Protein AF-A0A5R9QL05-F1 (afdb_monomer_lite)

InterPro domains:
  IPR040531 Domain of unknown function DUF5623 [PF18536] (175-285)

pLDDT: mean 86.59, std 12.21, range [44.59, 98.06]

Structure (mmCIF, N/CA/C/O backbone):
data_AF-A0A5R9QL05-F1
#
_entry.id   AF-A0A5R9QL05-F1
#
loop_
_atom_site.group_PDB
_atom_site.id
_atom_site.type_symbol
_atom_site.label_atom_id
_atom_site.label_alt_id
_atom_site.label_comp_id
_atom_site.label_asym_id
_atom_site.label_entity_id
_atom_site.label_seq_id
_atom_site.pdbx_PDB_ins_code
_atom_site.Cartn_x
_atom_site.Cartn_y
_atom_site.Cartn_z
_atom_site.occupancy
_atom_site.B_iso_or_equiv
_atom_site.auth_seq_id
_atom_site.auth_comp_id
_atom_site.auth_asym_id
_atom_site.auth_atom_id
_atom_site.pdbx_PDB_model_num
ATOM 1 N N . MET A 1 1 ? 7.299 -10.120 -14.234 1.00 61.94 1 MET A N 1
ATOM 2 C CA . MET A 1 1 ? 7.823 -8.937 -13.520 1.00 61.94 1 MET A CA 1
ATOM 3 C C . MET A 1 1 ? 9.023 -9.251 -12.617 1.00 61.94 1 MET A C 1
ATOM 5 O O . MET A 1 1 ? 10.109 -8.857 -12.990 1.00 61.94 1 MET A O 1
ATOM 9 N N . ALA A 1 2 ? 8.913 -10.000 -11.505 1.00 78.62 2 ALA A N 1
ATOM 10 C CA . ALA A 1 2 ? 10.014 -10.109 -10.519 1.00 78.62 2 ALA A CA 1
ATOM 11 C C . ALA A 1 2 ? 11.397 -10.530 -11.075 1.00 78.62 2 ALA A C 1
ATOM 13 O O . ALA A 1 2 ? 12.399 -9.932 -10.702 1.00 78.62 2 ALA A O 1
ATOM 14 N N . ALA A 1 3 ? 11.465 -11.519 -11.976 1.00 82.44 3 ALA A N 1
ATOM 15 C CA . ALA A 1 3 ? 12.734 -11.936 -12.587 1.00 82.44 3 ALA A CA 1
ATOM 16 C C . ALA A 1 3 ? 13.356 -10.841 -13.479 1.00 82.44 3 ALA A C 1
ATOM 18 O O . ALA A 1 3 ? 14.543 -10.561 -13.360 1.00 82.44 3 ALA A O 1
ATOM 19 N N . LEU A 1 4 ? 12.541 -10.173 -14.305 1.00 87.25 4 LEU A N 1
ATOM 20 C CA . LEU A 1 4 ? 12.962 -9.034 -15.134 1.00 87.25 4 LEU A CA 1
ATOM 21 C C . LEU A 1 4 ? 13.427 -7.860 -14.271 1.00 87.25 4 LEU A C 1
ATOM 23 O O . LEU A 1 4 ? 14.443 -7.244 -14.557 1.00 87.25 4 LEU A O 1
ATOM 27 N N . THR A 1 5 ? 12.721 -7.592 -13.171 1.00 89.81 5 THR A N 1
ATOM 28 C CA . THR A 1 5 ? 13.089 -6.552 -12.207 1.00 89.81 5 THR A CA 1
ATOM 29 C C . THR A 1 5 ? 14.449 -6.820 -11.567 1.00 89.81 5 THR A C 1
ATOM 31 O O . THR A 1 5 ? 15.225 -5.888 -11.376 1.00 89.81 5 THR A O 1
ATOM 34 N N . LEU A 1 6 ? 14.755 -8.083 -11.253 1.00 89.88 6 LEU A N 1
ATOM 35 C CA . LEU A 1 6 ? 16.062 -8.468 -10.724 1.00 89.88 6 LEU A CA 1
ATOM 36 C C . LEU A 1 6 ? 17.160 -8.337 -11.782 1.00 89.88 6 LEU A C 1
ATOM 38 O O . LEU A 1 6 ? 18.174 -7.718 -11.483 1.00 89.88 6 LEU A O 1
ATOM 42 N N . GLN A 1 7 ? 16.939 -8.826 -13.009 1.00 91.44 7 GLN A N 1
ATOM 43 C CA . GLN A 1 7 ? 17.902 -8.667 -14.106 1.00 91.44 7 GLN A CA 1
ATOM 44 C C . GLN A 1 7 ? 18.191 -7.184 -14.382 1.00 91.44 7 GLN A C 1
ATOM 46 O O . GLN A 1 7 ? 19.348 -6.792 -14.504 1.00 91.44 7 GLN A O 1
ATOM 51 N N . PHE A 1 8 ? 17.148 -6.350 -14.428 1.00 94.19 8 PHE A N 1
ATOM 52 C CA . PHE A 1 8 ? 17.271 -4.906 -14.595 1.00 94.19 8 PHE A CA 1
ATOM 53 C C . PHE A 1 8 ? 18.112 -4.279 -13.480 1.00 94.19 8 PHE A C 1
ATOM 55 O O . PHE A 1 8 ? 19.074 -3.568 -13.767 1.00 94.19 8 PHE A O 1
ATOM 62 N N . ALA A 1 9 ? 17.782 -4.551 -12.214 1.00 95.06 9 ALA A N 1
ATOM 63 C CA . ALA A 1 9 ? 18.496 -3.984 -11.072 1.00 95.06 9 ALA A CA 1
ATOM 64 C C . ALA A 1 9 ? 19.961 -4.449 -11.015 1.00 95.06 9 ALA A C 1
ATOM 66 O O . ALA A 1 9 ? 20.850 -3.651 -10.732 1.00 95.06 9 ALA A O 1
ATOM 67 N N . GLU A 1 10 ? 20.220 -5.722 -11.315 1.00 94.12 10 GLU A N 1
ATOM 68 C CA . GLU A 1 10 ? 21.566 -6.297 -11.338 1.00 94.12 10 GLU A CA 1
ATOM 69 C C . GLU A 1 10 ? 22.420 -5.699 -12.460 1.00 94.12 10 GLU A C 1
ATOM 71 O O . GLU A 1 10 ? 23.542 -5.267 -12.211 1.00 94.12 10 GLU A O 1
ATOM 76 N N . ALA A 1 11 ? 21.880 -5.607 -13.676 1.00 94.81 11 ALA A N 1
ATOM 77 C CA . ALA A 1 11 ? 22.624 -5.107 -14.825 1.00 94.81 11 ALA A CA 1
ATOM 78 C C . ALA A 1 11 ? 22.891 -3.600 -14.755 1.00 94.81 11 ALA A C 1
ATOM 80 O O . ALA A 1 11 ? 23.960 -3.137 -15.148 1.00 94.81 11 ALA A O 1
ATOM 81 N N . THR A 1 12 ? 21.924 -2.827 -14.260 1.00 95.94 12 THR A N 1
ATOM 82 C CA . THR A 1 12 ? 22.026 -1.361 -14.198 1.00 95.94 12 THR A CA 1
ATOM 83 C C . THR A 1 12 ? 22.667 -0.849 -12.910 1.00 95.94 12 THR A C 1
ATOM 85 O O . THR A 1 12 ? 23.078 0.309 -12.854 1.00 95.94 12 THR A O 1
ATOM 88 N N . GLY A 1 13 ? 22.714 -1.668 -11.854 1.00 96.00 13 GLY A N 1
ATOM 89 C CA . GLY A 1 13 ? 23.085 -1.240 -10.503 1.00 96.00 13 GLY A CA 1
ATOM 90 C C . GLY A 1 13 ? 22.054 -0.319 -9.833 1.00 96.00 13 GLY A C 1
ATOM 91 O O . GLY A 1 13 ? 22.294 0.172 -8.726 1.00 96.00 13 GLY A O 1
ATOM 92 N N . LEU A 1 14 ? 20.909 -0.066 -10.476 1.00 97.00 14 LEU A N 1
ATOM 93 C CA . LEU A 1 14 ? 19.857 0.791 -9.945 1.00 97.00 14 LEU A CA 1
ATOM 94 C C . LEU A 1 14 ? 19.068 0.085 -8.843 1.00 97.00 14 LEU A C 1
ATOM 96 O O . LEU A 1 14 ? 18.809 -1.119 -8.878 1.00 97.00 14 LEU A O 1
ATOM 100 N N . ARG A 1 15 ? 18.612 0.869 -7.867 1.00 96.12 15 ARG A N 1
ATOM 101 C CA . ARG A 1 15 ? 17.742 0.407 -6.781 1.00 96.12 15 ARG A CA 1
ATOM 102 C C . ARG A 1 15 ? 16.385 1.100 -6.869 1.00 96.12 15 ARG A C 1
ATOM 104 O O . ARG A 1 15 ? 16.346 2.280 -7.221 1.00 96.12 15 ARG A O 1
ATOM 111 N N . PRO A 1 16 ? 15.279 0.425 -6.512 1.00 95.69 16 PRO A N 1
ATOM 112 C CA . PRO A 1 16 ? 13.976 1.074 -6.468 1.00 95.69 16 PRO A CA 1
ATOM 113 C C . PRO A 1 16 ? 13.983 2.270 -5.511 1.00 95.69 16 PRO A C 1
ATOM 115 O O . PRO A 1 16 ? 14.567 2.207 -4.422 1.00 95.69 16 PRO A O 1
ATOM 118 N N . ALA A 1 17 ? 13.288 3.343 -5.875 1.00 94.25 17 ALA A N 1
ATOM 119 C CA . ALA A 1 17 ? 13.027 4.447 -4.964 1.00 94.25 17 ALA A CA 1
ATOM 120 C C . ALA A 1 17 ? 12.051 4.000 -3.863 1.00 94.25 17 ALA A C 1
ATOM 122 O O . ALA A 1 17 ? 10.922 3.587 -4.123 1.00 94.25 17 ALA A O 1
ATOM 123 N N . THR A 1 18 ? 12.478 4.085 -2.604 1.00 91.31 18 THR A N 1
ATOM 124 C CA . THR A 1 18 ? 11.747 3.526 -1.449 1.00 91.31 18 THR A CA 1
ATOM 125 C C . THR A 1 18 ? 11.269 4.576 -0.455 1.00 91.31 18 THR A C 1
ATOM 127 O O . THR A 1 18 ? 10.478 4.260 0.433 1.00 91.31 18 THR A O 1
ATOM 130 N N . ASN A 1 19 ? 11.721 5.827 -0.575 1.00 89.00 19 ASN A N 1
ATOM 131 C CA . ASN A 1 19 ? 11.359 6.893 0.356 1.00 89.00 19 ASN A CA 1
ATOM 132 C C . ASN A 1 19 ? 10.972 8.197 -0.349 1.00 89.00 19 ASN A C 1
ATOM 134 O O . ASN A 1 19 ? 11.354 8.453 -1.489 1.00 89.00 19 ASN A O 1
ATOM 138 N N . GLN A 1 20 ? 10.233 9.047 0.369 1.00 87.06 20 GLN A N 1
ATOM 139 C CA . GLN A 1 20 ? 9.687 10.290 -0.176 1.00 87.06 20 GLN A CA 1
ATOM 140 C C . GLN A 1 20 ? 10.768 11.235 -0.717 1.00 87.06 20 GLN A C 1
ATOM 142 O O . GLN A 1 20 ? 10.534 11.919 -1.704 1.00 87.06 20 GLN A O 1
ATOM 147 N N . ARG A 1 21 ? 11.963 11.270 -0.111 1.00 88.50 21 ARG A N 1
ATOM 148 C CA . ARG A 1 21 ? 13.055 12.140 -0.574 1.00 88.50 21 ARG A CA 1
ATOM 149 C C . ARG A 1 21 ? 13.521 11.749 -1.977 1.00 88.50 21 ARG A C 1
ATOM 151 O O . ARG A 1 21 ? 13.733 12.635 -2.793 1.00 88.50 21 ARG A O 1
ATOM 158 N N . GLN A 1 22 ? 13.648 10.452 -2.250 1.00 91.25 22 GLN A N 1
ATOM 159 C CA . GLN A 1 22 ? 13.982 9.941 -3.583 1.00 91.25 22 GLN A CA 1
ATOM 160 C C . GLN A 1 22 ? 12.862 10.247 -4.581 1.00 91.25 22 GLN A C 1
ATOM 162 O O . GLN A 1 22 ? 13.128 10.762 -5.660 1.00 91.25 22 GLN A O 1
ATOM 167 N N . TRP A 1 23 ? 11.606 10.018 -4.191 1.00 88.81 23 TRP A N 1
ATOM 168 C CA . TRP A 1 23 ? 10.446 10.326 -5.034 1.00 88.81 23 TRP A CA 1
ATOM 169 C C . TRP A 1 23 ? 10.294 11.818 -5.346 1.00 88.81 23 TRP A C 1
ATOM 171 O O . TRP A 1 23 ? 9.895 12.172 -6.450 1.00 88.81 23 TRP A O 1
ATOM 181 N N . ASN A 1 24 ? 10.679 12.703 -4.425 1.00 88.44 24 ASN A N 1
ATOM 182 C CA . ASN A 1 24 ? 10.645 14.146 -4.654 1.00 88.44 24 ASN A CA 1
ATOM 183 C C . ASN A 1 24 ? 11.593 14.596 -5.778 1.00 88.44 24 ASN A C 1
ATOM 185 O O . ASN A 1 24 ? 11.302 15.597 -6.427 1.00 88.44 24 ASN A O 1
ATOM 189 N N . LEU A 1 25 ? 12.692 13.873 -6.032 1.00 87.25 25 LEU A N 1
ATOM 190 C CA . LEU A 1 25 ? 13.602 14.166 -7.151 1.00 87.25 25 LEU A CA 1
ATOM 191 C C . LEU A 1 25 ? 12.950 13.897 -8.516 1.00 87.25 25 LEU A C 1
ATOM 193 O O . LEU A 1 25 ? 13.327 14.504 -9.509 1.00 87.25 25 LEU A O 1
ATOM 197 N N . MET A 1 26 ? 11.952 13.014 -8.538 1.00 90.94 26 MET A N 1
ATOM 198 C CA . MET A 1 26 ? 11.196 12.591 -9.718 1.00 90.94 26 MET A CA 1
ATOM 199 C C . MET A 1 26 ? 9.814 13.256 -9.787 1.00 90.94 26 MET A C 1
ATOM 201 O O . MET A 1 26 ? 8.927 12.818 -10.523 1.00 90.94 26 MET A O 1
ATOM 205 N N . ASN A 1 27 ? 9.590 14.301 -8.985 1.00 87.50 27 ASN A N 1
ATOM 206 C CA . ASN A 1 27 ? 8.286 14.935 -8.904 1.00 87.50 27 ASN A CA 1
ATOM 207 C C . ASN A 1 27 ? 7.874 15.529 -10.261 1.00 87.50 27 ASN A C 1
ATOM 209 O O . ASN A 1 27 ? 8.668 16.158 -10.956 1.00 87.50 27 ASN A O 1
ATOM 213 N N . GLY A 1 28 ? 6.611 15.330 -10.630 1.00 87.75 28 GLY A N 1
ATOM 214 C CA . GLY A 1 28 ? 6.058 15.772 -11.909 1.00 87.75 28 GLY A CA 1
ATOM 215 C C . GLY A 1 28 ? 6.351 14.862 -13.107 1.00 87.75 28 GLY A C 1
ATOM 216 O O . GLY A 1 28 ? 5.723 15.060 -14.141 1.00 87.75 28 GLY A O 1
ATOM 217 N N . LEU A 1 29 ? 7.212 13.841 -12.993 1.00 91.44 29 LEU A N 1
ATOM 218 C CA . LEU A 1 29 ? 7.460 12.883 -14.088 1.00 91.44 29 LEU A CA 1
ATOM 219 C C . LEU A 1 29 ? 6.250 12.002 -14.405 1.00 91.44 29 LEU A C 1
ATOM 221 O O . LEU A 1 29 ? 6.053 11.615 -15.547 1.00 91.44 29 LEU A O 1
ATOM 225 N N . HIS A 1 30 ? 5.364 11.795 -13.433 1.00 88.88 30 HIS A N 1
ATOM 226 C CA . HIS A 1 30 ? 4.069 11.152 -13.664 1.00 88.88 30 HIS A CA 1
ATOM 227 C C . HIS A 1 30 ? 3.150 11.952 -14.612 1.00 88.88 30 HIS A C 1
ATOM 229 O O . HIS A 1 30 ? 2.139 11.432 -15.077 1.00 88.88 30 HIS A O 1
ATOM 235 N N . HIS A 1 31 ? 3.484 13.219 -14.900 1.00 92.69 31 HIS A N 1
ATOM 236 C CA . HIS A 1 31 ? 2.816 14.059 -15.898 1.00 92.69 31 HIS A CA 1
ATOM 237 C C . HIS A 1 31 ? 3.521 14.066 -17.262 1.00 92.69 31 HIS A C 1
ATOM 239 O O . HIS A 1 31 ? 3.145 14.862 -18.130 1.00 92.69 31 HIS A O 1
ATOM 245 N N . LEU A 1 32 ? 4.537 13.222 -17.462 1.00 94.06 32 LEU A N 1
ATOM 246 C CA . LEU A 1 32 ? 5.133 13.005 -18.775 1.00 94.06 32 LEU A CA 1
ATOM 247 C C . LEU A 1 32 ? 4.016 12.611 -19.770 1.00 94.06 32 LEU A C 1
ATOM 249 O O . LEU A 1 32 ? 3.119 11.838 -19.417 1.00 94.06 32 LEU A O 1
ATOM 253 N N . PRO A 1 33 ? 3.988 13.167 -20.997 1.00 94.19 33 PRO A N 1
ATOM 254 C CA . PRO A 1 33 ? 2.919 12.873 -21.943 1.00 94.19 33 PRO A CA 1
ATOM 255 C C . PRO A 1 33 ? 2.801 11.375 -22.230 1.00 94.19 33 PRO A C 1
ATOM 257 O O . PRO A 1 33 ? 3.779 10.729 -22.610 1.00 94.19 33 PRO A O 1
ATOM 260 N N . ASN A 1 34 ? 1.587 10.845 -22.051 1.00 91.88 34 ASN A N 1
ATOM 261 C CA . ASN A 1 34 ? 1.270 9.425 -22.223 1.00 91.88 34 ASN A CA 1
ATOM 262 C C . ASN A 1 34 ? 2.153 8.498 -21.356 1.00 91.88 34 ASN A C 1
ATOM 264 O O . ASN A 1 34 ? 2.575 7.438 -21.807 1.00 91.88 34 ASN A O 1
ATOM 268 N N . ASN A 1 35 ? 2.478 8.949 -20.137 1.00 92.50 35 ASN A N 1
ATOM 269 C CA . ASN A 1 35 ? 3.139 8.151 -19.110 1.00 92.50 35 ASN A CA 1
ATOM 270 C C . ASN A 1 35 ? 2.254 6.973 -18.701 1.00 92.50 35 ASN A C 1
ATOM 272 O O . ASN A 1 35 ? 1.081 7.165 -18.374 1.00 92.50 35 ASN A O 1
ATOM 276 N N . ASP A 1 36 ? 2.831 5.780 -18.680 1.00 92.25 36 ASP A N 1
ATOM 277 C CA . ASP A 1 36 ? 2.136 4.568 -18.272 1.00 92.25 36 ASP A CA 1
ATOM 278 C C . ASP A 1 36 ? 3.127 3.588 -17.644 1.00 92.25 36 ASP A C 1
ATOM 280 O O . ASP A 1 36 ? 4.314 3.584 -17.977 1.00 92.25 36 ASP A O 1
ATOM 284 N N . HIS A 1 37 ? 2.619 2.765 -16.729 1.00 92.62 37 HIS A N 1
ATOM 285 C CA . HIS A 1 37 ? 3.380 1.719 -16.038 1.00 92.62 37 HIS A CA 1
ATOM 286 C C . HIS A 1 37 ? 4.724 2.197 -15.468 1.00 92.62 37 HIS A C 1
ATOM 288 O O . HIS A 1 37 ? 5.755 1.546 -15.632 1.00 92.62 37 HIS A O 1
ATOM 294 N N . ASP A 1 38 ? 4.716 3.347 -14.795 1.00 93.38 38 ASP A N 1
ATOM 295 C CA . ASP A 1 38 ? 5.945 4.011 -14.402 1.00 93.38 38 ASP A CA 1
ATOM 296 C C . ASP A 1 38 ? 6.542 3.533 -13.073 1.00 93.38 38 ASP A C 1
ATOM 298 O O . ASP A 1 38 ? 5.874 3.023 -12.169 1.00 93.38 38 ASP A O 1
ATOM 302 N N . SER A 1 39 ? 7.857 3.695 -12.953 1.00 94.62 39 SER A N 1
ATOM 303 C CA . SER A 1 39 ? 8.635 3.314 -11.781 1.00 94.62 39 SER A CA 1
ATOM 304 C C . SER A 1 39 ? 9.839 4.234 -11.573 1.00 94.62 39 SER A C 1
ATOM 306 O O . SER A 1 39 ? 10.422 4.773 -12.513 1.00 94.62 39 SER A O 1
ATOM 308 N N . GLY A 1 40 ? 10.209 4.426 -10.305 1.00 96.25 40 GLY A N 1
ATOM 309 C CA . GLY A 1 40 ? 11.316 5.287 -9.897 1.00 96.25 40 GLY A CA 1
ATOM 310 C C . GLY A 1 40 ? 12.519 4.491 -9.404 1.00 96.25 40 GLY A C 1
ATOM 311 O O . GLY A 1 40 ? 12.377 3.566 -8.597 1.00 96.25 40 GLY A O 1
ATOM 312 N N . TRP A 1 41 ? 13.706 4.898 -9.842 1.00 97.50 41 TRP A N 1
ATOM 313 C CA . TRP A 1 41 ? 14.975 4.219 -9.601 1.00 97.50 41 TRP A CA 1
ATOM 314 C C . TRP A 1 41 ? 16.071 5.210 -9.217 1.00 97.50 41 TRP A C 1
ATOM 316 O O . TRP A 1 41 ? 16.030 6.384 -9.585 1.00 97.50 41 TRP A O 1
ATOM 326 N N . VAL A 1 42 ? 17.054 4.743 -8.452 1.00 97.00 42 VAL A N 1
ATOM 327 C CA . VAL A 1 42 ? 18.167 5.563 -7.965 1.00 97.00 42 VAL A CA 1
ATOM 328 C C . VAL A 1 42 ? 19.475 4.789 -8.108 1.00 97.00 42 VAL A C 1
ATOM 330 O O . VAL A 1 42 ? 19.538 3.607 -7.757 1.00 97.00 42 VAL A O 1
ATOM 333 N N . SER A 1 43 ? 20.510 5.450 -8.619 1.00 94.88 43 SER A N 1
ATOM 334 C CA . SER A 1 43 ? 21.873 4.922 -8.679 1.00 94.88 43 SER A CA 1
ATOM 335 C C . SER A 1 43 ? 22.560 4.974 -7.311 1.00 94.88 43 SER A C 1
ATOM 337 O O . SER A 1 43 ? 22.085 5.599 -6.360 1.00 94.88 43 SER A O 1
ATOM 339 N N . GLU A 1 44 ? 23.732 4.353 -7.204 1.00 90.50 44 GLU A N 1
ATOM 340 C CA . GLU A 1 44 ? 24.568 4.469 -6.005 1.00 90.50 44 GLU A CA 1
ATOM 341 C C . GLU A 1 44 ? 25.098 5.898 -5.780 1.00 90.50 44 GLU A C 1
ATOM 343 O O . GLU A 1 44 ? 25.189 6.339 -4.635 1.00 90.50 44 GLU A O 1
ATOM 348 N N . SER A 1 45 ? 25.357 6.653 -6.856 1.00 89.19 45 SER A N 1
ATOM 349 C CA . SER A 1 45 ? 25.732 8.076 -6.800 1.00 89.19 45 SER A CA 1
ATOM 350 C C . SER A 1 45 ? 24.588 8.994 -6.351 1.00 89.19 45 SER A C 1
ATOM 352 O O . SER A 1 45 ? 24.826 10.160 -6.040 1.00 89.19 45 SER A O 1
ATOM 354 N N . GLY A 1 46 ? 23.354 8.483 -6.285 1.00 91.25 46 GLY A N 1
ATOM 355 C CA . GLY A 1 46 ? 22.162 9.249 -5.925 1.00 91.25 46 GLY A CA 1
ATOM 356 C C . GLY A 1 46 ? 21.465 9.928 -7.105 1.00 91.25 46 GLY A C 1
ATOM 357 O O . GLY A 1 46 ? 20.482 10.638 -6.885 1.00 91.25 46 GLY A O 1
ATOM 358 N N . ASP A 1 47 ? 21.929 9.699 -8.337 1.00 95.25 47 ASP A N 1
ATOM 359 C CA . ASP A 1 47 ? 21.209 10.095 -9.545 1.00 95.25 47 ASP A CA 1
ATOM 360 C C . ASP A 1 47 ? 19.891 9.319 -9.639 1.00 95.25 47 ASP A C 1
ATOM 362 O O . ASP A 1 47 ? 19.817 8.131 -9.316 1.00 95.25 47 ASP A O 1
ATOM 366 N N . TRP A 1 48 ? 18.837 9.991 -10.090 1.00 96.25 48 TRP A N 1
ATOM 367 C CA . TRP A 1 48 ? 17.524 9.382 -10.262 1.00 96.25 48 TRP A CA 1
ATOM 368 C C . TRP A 1 48 ? 17.284 9.004 -11.722 1.00 96.25 48 TRP A C 1
ATOM 370 O O . TRP A 1 48 ? 17.780 9.647 -12.651 1.00 96.25 48 TRP A O 1
ATOM 380 N N . VAL A 1 49 ? 16.483 7.962 -11.910 1.00 97.44 49 VAL A N 1
ATOM 381 C CA . VAL A 1 49 ? 16.017 7.485 -13.208 1.00 97.44 49 VAL A CA 1
ATOM 382 C C . VAL A 1 49 ? 14.541 7.149 -13.072 1.00 97.44 49 VAL A C 1
ATOM 384 O O . VAL A 1 49 ? 14.136 6.408 -12.179 1.00 97.44 49 VAL A O 1
ATOM 387 N N . HIS A 1 50 ? 13.734 7.699 -13.962 1.00 97.50 50 HIS A N 1
ATOM 388 C CA . HIS A 1 50 ? 12.333 7.340 -14.114 1.00 97.50 50 HIS A CA 1
ATOM 389 C C . HIS A 1 50 ? 12.201 6.432 -15.329 1.00 97.50 50 HIS A C 1
ATOM 391 O O . HIS A 1 50 ? 12.782 6.707 -16.377 1.00 97.50 50 HIS A O 1
ATOM 397 N N . LEU A 1 51 ? 11.508 5.317 -15.150 1.00 97.12 51 LEU A N 1
ATOM 398 C CA . LEU A 1 51 ? 11.220 4.346 -16.193 1.00 97.12 51 LEU A CA 1
ATOM 399 C C . LEU A 1 51 ? 9.713 4.348 -16.409 1.00 97.12 51 LEU A C 1
ATOM 401 O O . LEU A 1 51 ? 8.985 4.039 -15.469 1.00 97.12 51 LEU A O 1
ATOM 405 N N . ASP A 1 52 ? 9.271 4.642 -17.625 1.00 95.94 52 ASP A N 1
ATOM 406 C CA . ASP A 1 52 ? 7.898 4.424 -18.066 1.00 95.94 52 ASP A CA 1
ATOM 407 C C . ASP A 1 52 ? 7.842 3.403 -19.204 1.00 95.94 52 ASP A C 1
ATOM 409 O O . ASP A 1 52 ? 8.788 3.249 -19.980 1.00 95.94 52 ASP A O 1
ATOM 413 N N . GLU A 1 53 ? 6.744 2.657 -19.278 1.00 94.44 53 GLU A N 1
ATOM 414 C CA . GLU A 1 53 ? 6.571 1.557 -20.228 1.00 94.44 53 GLU A CA 1
ATOM 415 C C . GLU A 1 53 ? 5.213 1.653 -20.936 1.00 94.44 53 GLU A C 1
ATOM 417 O O . GLU A 1 53 ? 4.345 0.799 -20.745 1.00 94.44 53 GLU A O 1
ATOM 422 N N . PRO A 1 54 ? 4.993 2.687 -21.767 1.00 93.06 54 PRO A N 1
ATOM 423 C CA . PRO A 1 54 ? 3.723 2.860 -22.449 1.00 93.06 54 PRO A CA 1
ATOM 424 C C . PRO A 1 54 ? 3.526 1.896 -23.620 1.00 93.06 54 PRO A C 1
ATOM 426 O O . PRO A 1 54 ? 4.471 1.412 -24.257 1.00 93.06 54 PRO A O 1
ATOM 429 N N . TYR A 1 55 ? 2.251 1.672 -23.940 1.00 90.12 55 TYR A N 1
ATOM 430 C CA . TYR A 1 55 ? 1.819 1.002 -25.165 1.00 90.12 55 TYR A CA 1
ATOM 431 C C . TYR A 1 55 ? 2.080 1.862 -26.415 1.00 90.12 55 TYR A C 1
ATOM 433 O O . TYR A 1 55 ? 2.409 3.050 -26.351 1.00 90.12 55 TYR A O 1
ATOM 441 N N . ASP A 1 56 ? 1.865 1.273 -27.593 1.00 85.56 56 ASP A N 1
ATOM 442 C CA . ASP A 1 56 ? 2.190 1.850 -28.906 1.00 85.56 56 ASP A CA 1
ATOM 443 C C . ASP A 1 56 ? 1.646 3.257 -29.187 1.00 85.56 56 ASP A C 1
ATOM 445 O O . ASP A 1 56 ? 2.222 3.992 -29.994 1.00 85.56 56 ASP A O 1
ATOM 449 N N . SER A 1 57 ? 0.569 3.673 -28.518 1.00 84.94 57 SER A N 1
ATOM 450 C CA . SER A 1 57 ? -0.004 5.012 -28.675 1.00 84.94 57 SER A CA 1
ATOM 451 C C . SER A 1 57 ? 0.992 6.134 -28.346 1.00 84.94 57 SER A C 1
ATOM 453 O O . SER A 1 57 ? 0.930 7.189 -28.978 1.00 84.94 57 SER A O 1
ATOM 455 N N . ALA A 1 58 ? 1.945 5.905 -27.435 1.00 83.38 58 ALA A N 1
ATOM 456 C CA . ALA A 1 58 ? 2.976 6.876 -27.054 1.00 83.38 58 ALA A CA 1
ATOM 457 C C . ALA A 1 58 ? 4.071 7.070 -28.115 1.00 83.38 58 ALA A C 1
ATOM 459 O O . ALA A 1 58 ? 4.832 8.032 -28.044 1.00 83.38 58 ALA A O 1
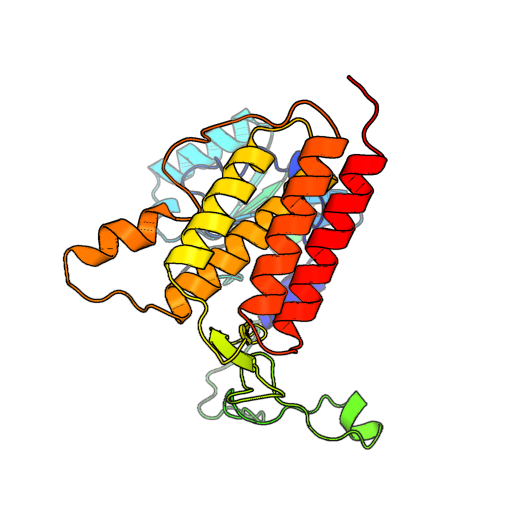ATOM 460 N N . LYS A 1 59 ? 4.133 6.191 -29.125 1.00 78.31 59 LYS A N 1
ATOM 461 C CA . LYS A 1 59 ? 5.105 6.252 -30.230 1.00 78.31 59 LYS A CA 1
ATOM 462 C C . LYS A 1 59 ? 4.570 6.976 -31.468 1.00 78.31 59 LYS A C 1
ATOM 464 O O . LYS A 1 59 ? 5.261 7.055 -32.481 1.00 78.31 59 LYS A O 1
ATOM 469 N N . ARG A 1 60 ? 3.340 7.497 -31.424 1.00 90.69 60 ARG A N 1
ATOM 470 C CA . ARG A 1 60 ? 2.799 8.307 -32.524 1.00 90.69 60 ARG A CA 1
ATOM 471 C C . ARG A 1 60 ? 3.653 9.572 -32.689 1.00 90.69 60 ARG A C 1
ATOM 473 O O . ARG A 1 60 ? 4.008 10.163 -31.672 1.00 90.69 60 ARG A O 1
ATOM 480 N N . PRO A 1 61 ? 3.937 10.039 -33.919 1.00 90.25 61 PRO A N 1
ATOM 481 C CA . PRO A 1 61 ? 4.816 11.193 -34.139 1.00 90.25 61 PRO A CA 1
ATOM 482 C C . PRO A 1 61 ? 4.449 12.439 -33.316 1.00 90.25 61 PRO A C 1
ATOM 484 O O . PRO A 1 61 ? 5.326 13.080 -32.747 1.00 90.25 61 PRO A O 1
ATOM 487 N N . SER A 1 62 ? 3.151 12.734 -33.177 1.00 90.38 62 SER A N 1
ATOM 488 C CA . SER A 1 62 ? 2.659 13.853 -32.361 1.00 90.38 62 SER A CA 1
ATOM 489 C C . SER A 1 62 ? 2.970 13.704 -30.868 1.00 90.38 62 SER A C 1
ATOM 491 O O . SER A 1 62 ? 3.222 14.695 -30.189 1.00 90.38 62 SER A O 1
ATOM 493 N N . GLU A 1 63 ? 2.952 12.475 -30.349 1.00 91.94 63 GLU A N 1
ATOM 494 C CA . GLU A 1 63 ? 3.260 12.185 -28.946 1.00 91.94 63 GLU A CA 1
ATOM 495 C C . GLU A 1 63 ? 4.768 12.166 -28.694 1.00 91.94 63 GLU A C 1
ATOM 497 O O . GLU A 1 63 ? 5.210 12.701 -27.680 1.00 91.94 63 GLU A O 1
ATOM 502 N N . LEU A 1 64 ? 5.567 11.650 -29.636 1.00 91.44 64 LEU A N 1
ATOM 503 C CA . LEU A 1 64 ? 7.031 11.721 -29.565 1.00 91.44 64 LEU A CA 1
ATOM 504 C C . LEU A 1 64 ? 7.502 13.173 -29.446 1.00 91.44 64 LEU A C 1
ATOM 506 O O . LEU A 1 64 ? 8.221 13.505 -28.506 1.00 91.44 64 LEU A O 1
ATOM 510 N N . GLN A 1 65 ? 7.002 14.052 -30.320 1.00 93.25 65 GLN A N 1
ATOM 511 C CA . GLN A 1 65 ? 7.330 15.475 -30.274 1.00 93.25 65 GLN A CA 1
ATOM 512 C C . GLN A 1 65 ? 6.886 16.122 -28.953 1.00 93.25 65 GLN A C 1
ATOM 514 O O . GLN A 1 65 ? 7.648 16.867 -28.342 1.00 93.25 65 GLN A O 1
ATOM 519 N N . ARG A 1 66 ? 5.678 15.802 -28.463 1.00 94.88 66 ARG A N 1
ATOM 520 C CA . ARG A 1 66 ? 5.190 16.298 -27.163 1.00 94.88 66 ARG A CA 1
ATOM 521 C C . ARG A 1 66 ? 6.105 15.897 -26.013 1.00 94.88 66 ARG A C 1
ATOM 523 O O . ARG A 1 66 ? 6.351 16.719 -25.134 1.00 94.88 66 ARG A O 1
ATOM 530 N N . ARG A 1 67 ? 6.578 14.649 -25.996 1.00 94.69 67 ARG A N 1
ATOM 531 C CA . ARG A 1 67 ? 7.486 14.139 -24.959 1.00 94.69 67 ARG A CA 1
ATOM 532 C C . ARG A 1 67 ? 8.843 14.825 -25.033 1.00 94.69 67 ARG A C 1
ATOM 534 O O . ARG A 1 67 ? 9.324 15.293 -24.008 1.00 94.69 67 ARG A O 1
ATOM 541 N N . GLU A 1 68 ? 9.416 14.949 -26.227 1.00 93.81 68 GLU A N 1
ATOM 542 C CA . GLU A 1 68 ? 10.692 15.641 -26.440 1.00 93.81 68 GLU A CA 1
ATOM 543 C C . GLU A 1 68 ? 10.637 17.100 -25.968 1.00 93.81 68 GLU A C 1
ATOM 545 O O . GLU A 1 68 ? 11.490 17.517 -25.186 1.00 93.81 68 GLU A O 1
ATOM 550 N N . THR A 1 69 ? 9.602 17.857 -26.355 1.00 95.81 69 THR A N 1
ATOM 551 C CA . THR A 1 69 ? 9.407 19.238 -25.881 1.00 95.81 69 THR A CA 1
ATOM 552 C C . THR A 1 69 ? 9.232 19.291 -24.364 1.00 95.81 69 THR A C 1
ATOM 554 O O . THR A 1 69 ? 9.893 20.078 -23.693 1.00 95.81 69 THR A O 1
ATOM 557 N N . TRP A 1 70 ? 8.399 18.413 -23.796 1.00 96.31 70 TRP A N 1
ATOM 558 C CA . TRP A 1 70 ? 8.130 18.395 -22.357 1.00 96.31 70 TRP A CA 1
ATOM 559 C C . TRP A 1 70 ? 9.389 18.146 -21.515 1.00 96.31 70 TRP A C 1
ATOM 561 O O . TRP A 1 70 ? 9.543 18.756 -20.451 1.00 96.31 70 TRP A O 1
ATOM 571 N N . LEU A 1 71 ? 10.271 17.259 -21.988 1.00 96.06 71 LEU A N 1
ATOM 572 C CA . LEU A 1 71 ? 11.555 16.941 -21.362 1.00 96.06 71 LEU A CA 1
ATOM 573 C C . LEU A 1 71 ? 12.550 18.097 -21.505 1.00 96.06 71 LEU A C 1
ATOM 575 O O . LEU A 1 71 ? 13.172 18.491 -20.515 1.00 96.06 71 LEU A O 1
ATOM 579 N N . ALA A 1 72 ? 12.654 18.678 -22.704 1.00 94.50 72 ALA A N 1
ATOM 580 C CA . ALA A 1 72 ? 13.530 19.814 -22.979 1.00 94.50 72 ALA A CA 1
ATOM 581 C C . ALA A 1 72 ? 13.188 21.027 -22.099 1.00 94.50 72 ALA A C 1
ATOM 583 O O . ALA A 1 72 ? 14.082 21.596 -21.473 1.00 94.50 72 ALA A O 1
ATOM 584 N N . ASP A 1 73 ? 11.898 21.344 -21.947 1.00 95.38 73 ASP A N 1
ATOM 585 C CA . ASP A 1 73 ? 11.399 22.429 -21.085 1.00 95.38 73 ASP A CA 1
ATOM 586 C C . ASP A 1 73 ? 11.793 22.262 -19.606 1.00 95.38 73 ASP A C 1
ATOM 588 O O . ASP A 1 73 ? 11.739 23.210 -18.822 1.00 95.38 73 ASP A O 1
ATOM 592 N N . ARG A 1 74 ? 12.171 21.045 -19.199 1.00 93.94 74 ARG A N 1
ATOM 593 C CA . ARG A 1 74 ? 12.535 20.682 -17.822 1.00 93.94 74 ARG A CA 1
ATOM 594 C C . ARG A 1 74 ? 14.018 20.373 -17.652 1.00 93.94 74 ARG A C 1
ATOM 596 O O . ARG A 1 74 ? 14.416 19.978 -16.558 1.00 93.94 74 ARG A O 1
ATOM 603 N N . GLY A 1 75 ? 14.826 20.538 -18.701 1.00 93.06 75 GLY A N 1
ATOM 604 C CA . GLY A 1 75 ? 16.246 20.182 -18.681 1.00 93.06 75 GLY A CA 1
ATOM 605 C C . GLY A 1 75 ? 16.477 18.692 -18.418 1.00 93.06 75 GLY A C 1
ATOM 606 O O . GLY A 1 75 ? 17.428 18.325 -17.733 1.00 93.06 75 GLY A O 1
ATOM 607 N N . GLN A 1 76 ? 15.570 17.840 -18.896 1.00 95.12 76 GLN A N 1
ATOM 608 C CA . GLN A 1 76 ? 15.627 16.392 -18.726 1.00 95.12 76 GLN A CA 1
ATOM 609 C C . GLN A 1 76 ? 15.921 15.709 -20.057 1.00 95.12 76 GLN A C 1
ATOM 611 O O . GLN A 1 76 ? 15.648 16.239 -21.134 1.00 95.12 76 GLN A O 1
ATOM 616 N N . HIS A 1 77 ? 16.455 14.497 -19.971 1.00 95.94 77 HIS A N 1
ATOM 617 C CA . HIS A 1 77 ? 16.811 13.676 -21.115 1.00 95.94 77 HIS A CA 1
ATOM 618 C C . HIS A 1 77 ? 15.995 12.388 -21.098 1.00 95.94 77 HIS A C 1
ATOM 620 O O . HIS A 1 77 ? 15.824 11.781 -20.040 1.00 95.94 77 HIS A O 1
ATOM 626 N N . GLY A 1 78 ? 15.511 11.984 -22.272 1.00 95.62 78 GLY A N 1
ATOM 627 C CA . GLY A 1 78 ? 14.714 10.777 -22.471 1.00 95.62 78 GLY A CA 1
ATOM 628 C C . GLY A 1 78 ? 15.344 9.848 -23.504 1.00 95.62 78 GLY A C 1
ATOM 629 O O . GLY A 1 78 ? 15.927 10.320 -24.481 1.00 95.62 78 GLY A O 1
ATOM 630 N N . ALA A 1 79 ? 15.237 8.536 -23.310 1.00 95.81 79 ALA A N 1
ATOM 631 C CA . ALA A 1 79 ? 15.637 7.556 -24.312 1.00 95.81 79 ALA A CA 1
ATOM 632 C C . ALA A 1 79 ? 14.689 6.358 -24.344 1.00 95.81 79 ALA A C 1
ATOM 634 O O . ALA A 1 79 ? 14.475 5.688 -23.336 1.00 95.81 79 ALA A O 1
ATOM 635 N N . TRP A 1 80 ? 14.194 6.038 -25.540 1.00 94.62 80 TRP A N 1
ATOM 636 C CA . TRP A 1 80 ? 13.574 4.746 -25.817 1.00 94.62 80 TRP A CA 1
ATOM 637 C C . TRP A 1 80 ? 14.642 3.661 -25.878 1.00 94.62 80 TRP A C 1
ATOM 639 O O . TRP A 1 80 ? 15.667 3.833 -26.553 1.00 94.62 80 TRP A O 1
ATOM 649 N N . ILE A 1 81 ? 14.371 2.547 -25.206 1.00 93.75 81 ILE A N 1
ATOM 650 C CA . ILE A 1 81 ? 15.293 1.421 -25.087 1.00 93.75 81 ILE A CA 1
ATOM 651 C C . ILE A 1 81 ? 14.788 0.274 -25.965 1.00 93.75 81 ILE A C 1
ATOM 653 O O . ILE A 1 81 ? 13.594 -0.040 -25.983 1.00 93.75 81 ILE A O 1
ATOM 657 N N . ALA A 1 82 ? 15.680 -0.347 -26.730 1.00 91.00 82 ALA A N 1
ATOM 658 C CA . ALA A 1 82 ? 15.414 -1.595 -27.443 1.00 91.00 82 ALA A CA 1
ATOM 659 C C . ALA A 1 82 ? 15.565 -2.814 -26.507 1.00 91.00 82 ALA A C 1
ATOM 661 O O . ALA A 1 82 ? 16.383 -3.696 -26.734 1.00 91.00 82 ALA A O 1
ATOM 662 N N . TRP A 1 83 ? 14.769 -2.839 -25.438 1.00 90.06 83 TRP A N 1
ATOM 663 C CA . TRP A 1 83 ? 14.683 -3.926 -24.460 1.00 90.06 83 TRP A CA 1
ATOM 664 C C . TRP A 1 83 ? 13.208 -4.189 -24.138 1.00 90.06 83 TRP A C 1
ATOM 666 O O . TRP A 1 83 ? 12.406 -3.260 -24.176 1.00 90.06 83 TRP A O 1
ATOM 676 N N . GLY A 1 84 ? 12.846 -5.438 -23.830 1.00 86.56 84 GLY A N 1
ATOM 677 C CA . GLY A 1 84 ? 11.446 -5.843 -23.645 1.00 86.56 84 GLY A CA 1
ATOM 678 C C . GLY A 1 84 ? 10.729 -5.140 -22.486 1.00 86.56 84 GLY A C 1
ATOM 679 O O . GLY A 1 84 ? 9.527 -4.937 -22.564 1.00 86.56 84 GLY A O 1
ATOM 680 N N . GLY A 1 85 ? 11.443 -4.712 -21.441 1.00 89.69 85 GLY A N 1
ATOM 681 C CA . GLY A 1 85 ? 10.843 -4.029 -20.290 1.00 89.69 85 GLY A CA 1
ATOM 682 C C . GLY A 1 85 ? 10.472 -4.938 -19.119 1.00 89.69 85 GLY A C 1
ATOM 683 O O . GLY A 1 85 ? 10.781 -6.131 -19.103 1.00 89.69 85 GLY A O 1
ATOM 684 N N . LEU A 1 86 ? 9.842 -4.362 -18.093 1.00 90.44 86 LEU A N 1
ATOM 685 C CA . LEU A 1 86 ? 9.447 -5.039 -16.855 1.00 90.44 86 LEU A CA 1
ATOM 686 C C . LEU A 1 86 ? 7.967 -5.423 -16.839 1.00 90.44 86 LEU A C 1
ATOM 688 O O . LEU A 1 86 ? 7.628 -6.485 -16.294 1.00 90.44 86 LEU A O 1
ATOM 692 N N . TYR A 1 87 ? 7.100 -4.546 -17.355 1.00 88.25 87 TYR A N 1
ATOM 693 C CA . TYR A 1 87 ? 5.651 -4.643 -17.186 1.00 88.25 87 TYR A CA 1
ATOM 694 C C . TYR A 1 87 ? 5.025 -5.712 -18.087 1.00 88.25 87 TYR A C 1
ATOM 696 O O . TYR A 1 87 ? 4.523 -6.718 -17.575 1.00 88.25 87 TYR A O 1
ATOM 704 N N . SER A 1 88 ? 5.086 -5.518 -19.407 1.00 85.12 88 SER A N 1
ATOM 705 C CA . SER A 1 88 ? 4.565 -6.454 -20.407 1.00 85.12 88 SER A CA 1
ATOM 706 C C . SER A 1 88 ? 5.550 -6.555 -21.575 1.00 85.12 88 SER A C 1
ATOM 708 O O . SER A 1 88 ? 5.414 -5.821 -22.559 1.00 85.12 88 SER A O 1
ATOM 710 N N . PRO A 1 89 ? 6.569 -7.433 -21.458 1.00 83.69 89 PRO A N 1
ATOM 711 C CA . PRO A 1 89 ? 7.597 -7.579 -22.475 1.00 83.69 89 PRO A CA 1
ATOM 712 C C . PRO A 1 89 ? 7.034 -7.688 -23.888 1.00 83.69 89 PRO A C 1
ATOM 714 O O . PRO A 1 89 ? 6.059 -8.403 -24.117 1.00 83.69 89 PRO A O 1
ATOM 717 N N . ASP A 1 90 ? 7.633 -6.932 -24.806 1.00 79.00 90 ASP A N 1
ATOM 718 C CA . ASP A 1 90 ? 7.293 -6.849 -26.236 1.00 79.00 90 ASP A CA 1
ATOM 719 C C . ASP A 1 90 ? 5.939 -6.192 -26.572 1.00 79.00 90 ASP A C 1
ATOM 721 O O . ASP A 1 90 ? 5.687 -5.869 -27.733 1.00 79.00 90 ASP A O 1
ATOM 725 N N . GLN A 1 91 ? 5.081 -5.932 -25.580 1.00 84.12 91 GLN A N 1
ATOM 726 C CA . GLN A 1 91 ? 3.814 -5.200 -25.750 1.00 84.12 91 GLN A CA 1
ATOM 727 C C . GLN A 1 91 ? 3.917 -3.737 -25.313 1.00 84.12 91 GLN A C 1
ATOM 729 O O . GLN A 1 91 ? 3.203 -2.873 -25.824 1.00 84.12 91 GLN A O 1
ATOM 734 N N . THR A 1 92 ? 4.809 -3.461 -24.368 1.00 88.44 92 THR A N 1
ATOM 735 C CA . THR A 1 92 ? 5.186 -2.118 -23.930 1.00 88.44 92 THR A CA 1
ATOM 736 C C . THR A 1 92 ? 6.624 -1.834 -24.335 1.00 88.44 92 THR A C 1
ATOM 738 O O . THR A 1 92 ? 7.416 -2.757 -24.527 1.00 88.44 92 THR A O 1
ATOM 741 N N . ARG A 1 93 ? 6.988 -0.555 -24.482 1.00 87.94 93 ARG A N 1
ATOM 742 C CA . ARG A 1 93 ? 8.374 -0.177 -24.784 1.00 87.94 93 ARG A CA 1
ATOM 743 C C . ARG A 1 93 ? 8.947 0.706 -23.677 1.00 87.94 93 ARG A C 1
ATOM 745 O O . ARG A 1 93 ? 8.413 1.790 -23.468 1.00 87.94 93 ARG A O 1
ATOM 752 N N . PRO A 1 94 ? 10.049 0.303 -23.028 1.00 94.00 94 PRO A N 1
ATOM 753 C CA . PRO A 1 94 ? 10.706 1.108 -22.012 1.00 94.00 94 PRO A CA 1
ATOM 754 C C . PRO A 1 94 ? 11.212 2.437 -22.554 1.00 94.00 94 PRO A C 1
ATOM 756 O O . PRO A 1 94 ? 11.887 2.506 -23.591 1.00 94.00 94 PRO A O 1
ATOM 759 N N . HIS A 1 95 ? 10.943 3.482 -21.790 1.00 96.12 95 HIS A N 1
ATOM 760 C CA . HIS A 1 95 ? 11.512 4.799 -21.955 1.00 96.12 95 HIS A CA 1
ATOM 761 C C . HIS A 1 95 ? 12.116 5.244 -20.619 1.00 96.12 95 HIS A C 1
ATOM 763 O O . HIS A 1 95 ? 11.479 5.188 -19.570 1.00 96.12 95 HIS A O 1
ATOM 769 N N . LEU A 1 96 ? 13.386 5.645 -20.654 1.00 97.38 96 LEU A N 1
ATOM 770 C CA . LEU A 1 96 ? 14.106 6.134 -19.483 1.00 97.38 96 LEU A CA 1
ATOM 771 C C . LEU A 1 96 ? 14.192 7.650 -19.518 1.00 97.38 96 LEU A C 1
ATOM 773 O O . LEU A 1 96 ? 14.565 8.215 -20.542 1.00 97.38 96 LEU A O 1
ATOM 777 N N . THR A 1 97 ? 13.928 8.283 -18.380 1.00 97.38 97 THR A N 1
ATOM 778 C CA . THR A 1 97 ? 14.055 9.723 -18.167 1.00 97.38 97 THR A CA 1
ATOM 779 C C . THR A 1 97 ? 15.012 10.005 -17.010 1.00 97.38 97 THR A C 1
ATOM 781 O O . THR A 1 97 ? 14.891 9.416 -15.935 1.00 97.38 97 THR A O 1
ATOM 784 N N . THR A 1 98 ? 15.962 10.920 -17.198 1.00 96.44 98 THR A N 1
ATOM 785 C CA . THR A 1 98 ? 16.876 11.387 -16.140 1.00 96.44 98 THR A CA 1
ATOM 786 C C . THR A 1 98 ? 17.414 12.788 -16.446 1.00 96.44 98 THR A C 1
ATOM 788 O O . THR A 1 98 ? 17.411 13.232 -17.593 1.00 96.44 98 THR A O 1
ATOM 791 N N . ALA A 1 99 ? 17.900 13.492 -15.424 1.00 94.56 99 ALA A N 1
ATOM 792 C CA . ALA A 1 99 ? 18.667 14.728 -15.592 1.00 94.56 99 ALA A CA 1
ATOM 793 C C . ALA A 1 99 ? 20.134 14.478 -16.000 1.00 94.56 99 ALA A C 1
ATOM 795 O O . ALA A 1 99 ? 20.806 15.403 -16.442 1.00 94.56 99 ALA A O 1
ATOM 796 N N . ASN A 1 100 ? 20.648 13.249 -15.857 1.00 95.88 100 ASN A N 1
ATOM 797 C CA . ASN A 1 100 ? 22.048 12.920 -16.127 1.00 95.88 100 ASN A CA 1
ATOM 798 C C . ASN A 1 100 ? 22.200 12.213 -17.496 1.00 95.88 100 ASN A C 1
ATOM 800 O O . ASN A 1 100 ? 21.938 11.010 -17.597 1.00 95.88 100 ASN A O 1
ATOM 804 N N . PRO A 1 101 ? 22.636 12.913 -18.563 1.00 95.81 101 PRO A N 1
ATOM 805 C CA . PRO A 1 101 ? 22.710 12.336 -19.908 1.00 95.81 101 PRO A CA 1
ATOM 806 C C . PRO A 1 101 ? 23.757 11.220 -20.034 1.00 95.81 101 PRO A C 1
ATOM 808 O O . PRO A 1 101 ? 23.557 10.276 -20.798 1.00 95.81 101 PRO A O 1
ATOM 811 N N . SER A 1 102 ? 24.848 11.281 -19.263 1.00 96.69 102 SER A N 1
ATOM 812 C CA . SER A 1 102 ? 25.877 10.234 -19.252 1.00 96.69 102 SER A CA 1
ATOM 813 C C . SER A 1 102 ? 25.337 8.933 -18.661 1.00 96.69 102 SER A C 1
ATOM 815 O O . SER A 1 102 ? 25.549 7.861 -19.230 1.00 96.69 102 SER A O 1
ATOM 817 N N . LEU A 1 103 ? 24.581 9.031 -17.560 1.00 96.56 103 LEU A N 1
ATOM 818 C CA . LEU A 1 103 ? 23.890 7.889 -16.965 1.00 96.56 103 LEU A CA 1
ATOM 819 C C . LEU A 1 103 ? 22.858 7.306 -17.937 1.00 96.56 103 LEU A C 1
ATOM 821 O O . LEU A 1 103 ? 22.821 6.094 -18.126 1.00 96.56 103 LEU A O 1
ATOM 825 N N . LEU A 1 104 ? 22.061 8.153 -18.597 1.00 97.56 104 LEU A N 1
ATOM 826 C CA . LEU A 1 104 ? 21.078 7.709 -19.590 1.00 97.56 104 LEU A CA 1
ATOM 827 C C . LEU A 1 104 ? 21.726 6.897 -20.715 1.00 97.56 104 LEU A C 1
ATOM 829 O O . LEU A 1 104 ? 21.236 5.827 -21.076 1.00 97.56 104 LEU A O 1
ATOM 833 N N . HIS A 1 105 ? 22.840 7.398 -21.252 1.00 97.69 105 HIS A N 1
ATOM 834 C CA . HIS A 1 105 ? 23.582 6.731 -22.314 1.00 97.69 105 HIS A CA 1
ATOM 835 C C . HIS A 1 105 ? 24.142 5.377 -21.857 1.00 97.69 105 HIS A C 1
ATOM 837 O O . HIS A 1 105 ? 23.988 4.381 -22.562 1.00 97.69 105 HIS A O 1
ATOM 843 N N . GLN A 1 106 ? 24.738 5.317 -20.661 1.00 97.44 106 GLN A N 1
ATOM 844 C CA . GLN A 1 106 ? 25.223 4.063 -20.082 1.00 97.44 106 GLN A CA 1
ATOM 845 C C . GLN A 1 106 ? 24.086 3.046 -19.921 1.00 97.44 106 GLN A C 1
ATOM 847 O O . GLN A 1 106 ? 24.213 1.911 -20.372 1.00 97.44 106 GLN A O 1
ATOM 852 N N . LEU A 1 107 ? 22.969 3.453 -19.313 1.00 97.56 107 LEU A N 1
ATOM 853 C CA . LEU A 1 107 ? 21.823 2.574 -19.075 1.00 97.56 107 LEU A CA 1
ATOM 854 C C . LEU A 1 107 ? 21.242 2.040 -20.377 1.00 97.56 107 LEU A C 1
ATOM 856 O O . LEU A 1 107 ? 20.921 0.857 -20.457 1.00 97.56 107 LEU A O 1
ATOM 860 N N . LYS A 1 108 ? 21.150 2.885 -21.407 1.00 97.50 108 LYS A N 1
ATOM 861 C CA . LYS A 1 108 ? 20.701 2.458 -22.728 1.00 97.50 108 LYS A CA 1
ATOM 862 C C . LYS A 1 108 ? 21.574 1.337 -23.285 1.00 97.50 108 LYS A C 1
ATOM 864 O O . LYS A 1 108 ? 21.040 0.289 -23.630 1.00 97.50 108 LYS A O 1
ATOM 869 N N . LEU A 1 109 ? 22.893 1.524 -23.307 1.00 97.31 109 LEU A N 1
ATOM 870 C CA . LEU A 1 109 ? 23.820 0.500 -23.799 1.00 97.31 109 LEU A CA 1
ATOM 871 C C . LEU A 1 109 ? 23.725 -0.800 -22.994 1.00 97.31 109 LEU A C 1
ATOM 873 O O . LEU A 1 109 ? 23.675 -1.880 -23.577 1.00 97.31 109 LEU A O 1
ATOM 877 N N . THR A 1 110 ? 23.664 -0.702 -21.664 1.00 97.25 110 THR A N 1
ATOM 878 C CA . THR A 1 110 ? 23.538 -1.867 -20.782 1.00 97.25 110 THR A CA 1
ATOM 879 C C . THR A 1 110 ? 22.259 -2.653 -21.059 1.00 97.25 110 THR A C 1
ATOM 881 O O . THR A 1 110 ? 22.308 -3.874 -21.174 1.00 97.25 110 THR A O 1
ATOM 884 N N . LEU A 1 111 ? 21.115 -1.972 -21.159 1.00 95.25 111 LEU A N 1
ATOM 885 C CA . LEU A 1 111 ? 19.814 -2.622 -21.311 1.00 95.25 111 L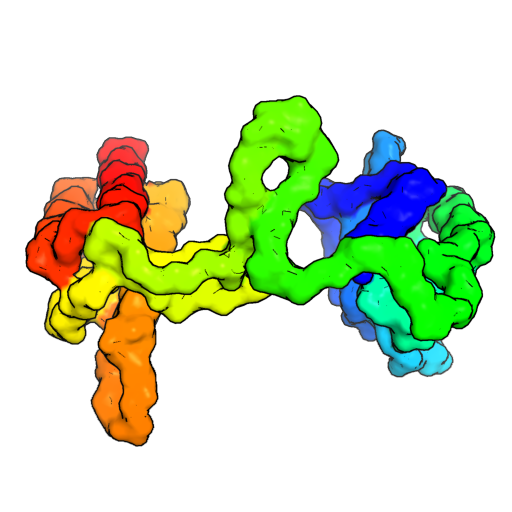EU A CA 1
ATOM 886 C C . LEU A 1 111 ? 19.606 -3.203 -22.709 1.00 95.25 111 LEU A C 1
ATOM 888 O O . LEU A 1 111 ? 19.048 -4.287 -22.831 1.00 95.25 111 LEU A O 1
ATOM 892 N N . GLU A 1 112 ? 20.076 -2.525 -23.756 1.00 95.00 112 GLU A N 1
ATOM 893 C CA . GLU A 1 112 ? 19.993 -3.036 -25.133 1.00 95.00 112 GLU A CA 1
ATOM 894 C C . GLU A 1 112 ? 20.926 -4.235 -25.369 1.00 95.00 112 GLU A C 1
ATOM 896 O O . GLU A 1 112 ? 20.694 -5.026 -26.280 1.00 95.00 112 GLU A O 1
ATOM 901 N N . ALA A 1 113 ? 21.948 -4.411 -24.525 1.00 94.38 113 ALA A N 1
ATOM 902 C CA . ALA A 1 113 ? 22.826 -5.578 -24.532 1.00 94.38 113 ALA A CA 1
ATOM 903 C C . ALA A 1 113 ? 22.319 -6.743 -23.659 1.00 94.38 113 ALA A C 1
ATOM 905 O O . ALA A 1 113 ? 22.962 -7.797 -23.621 1.00 94.38 113 ALA A O 1
ATOM 906 N N . LEU A 1 114 ? 21.203 -6.579 -22.934 1.00 89.88 114 LEU A N 1
ATOM 907 C CA . LEU A 1 114 ? 20.698 -7.632 -22.058 1.00 89.88 114 LEU A CA 1
ATOM 908 C C . LEU A 1 114 ? 20.217 -8.844 -22.862 1.00 89.88 114 LEU A C 1
ATOM 910 O O . LEU A 1 114 ? 19.417 -8.696 -23.790 1.00 89.88 114 LEU A O 1
ATOM 914 N N . PRO A 1 115 ? 20.614 -10.066 -22.469 1.00 84.38 115 PRO A N 1
ATOM 915 C CA . PRO A 1 115 ? 20.003 -11.255 -23.029 1.00 84.38 115 PRO A CA 1
ATOM 916 C C . PRO A 1 115 ? 18.541 -11.361 -22.559 1.00 84.38 115 PRO A C 1
ATOM 918 O O . PRO A 1 115 ? 18.204 -10.893 -21.462 1.00 84.38 115 PRO A O 1
ATOM 921 N N . PRO A 1 116 ? 17.672 -12.037 -23.327 1.00 77.19 116 PRO A N 1
ATOM 922 C CA . PRO A 1 116 ? 16.347 -12.415 -22.849 1.00 77.19 116 PRO A CA 1
ATOM 923 C C . PRO A 1 116 ? 16.438 -13.141 -21.498 1.00 77.19 116 PRO A C 1
ATOM 925 O O . PRO A 1 116 ? 17.278 -14.025 -21.330 1.00 77.19 116 PRO A O 1
ATOM 928 N N . VAL A 1 117 ? 15.563 -12.802 -20.539 1.00 71.31 117 VAL A N 1
ATOM 929 C CA . VAL A 1 117 ? 15.516 -13.482 -19.221 1.00 71.31 117 VAL A CA 1
ATOM 930 C C . VAL A 1 117 ? 15.278 -14.982 -19.374 1.00 71.31 117 VAL A C 1
ATOM 932 O O . VAL A 1 117 ? 15.779 -15.782 -18.587 1.00 71.31 117 VAL A O 1
ATOM 935 N N . ILE A 1 118 ? 14.505 -15.358 -20.390 1.00 67.00 118 ILE A N 1
ATOM 936 C CA . ILE A 1 118 ? 14.270 -16.738 -20.788 1.00 67.00 118 ILE A CA 1
ATOM 937 C C . ILE A 1 118 ? 14.702 -16.832 -22.250 1.00 67.00 118 ILE A C 1
ATOM 939 O O . ILE A 1 118 ? 14.097 -16.204 -23.115 1.00 67.00 118 ILE A O 1
ATOM 943 N N . SER A 1 119 ? 15.781 -17.562 -22.522 1.00 60.31 119 SER A N 1
ATOM 944 C CA . SER A 1 119 ? 16.300 -17.768 -23.874 1.00 60.31 119 SER A CA 1
ATOM 945 C C . SER A 1 119 ? 15.614 -18.958 -24.549 1.00 60.31 119 SER A C 1
ATOM 947 O O . SER A 1 119 ? 15.574 -20.042 -23.978 1.00 60.31 119 SER A O 1
ATOM 949 N N . GLY A 1 120 ? 15.121 -18.766 -25.776 1.00 60.91 120 GLY A N 1
ATOM 950 C CA . GLY A 1 120 ? 14.541 -19.824 -26.612 1.00 60.91 120 GLY A CA 1
ATOM 951 C C . GLY A 1 120 ? 13.064 -20.138 -26.347 1.00 60.91 120 GLY A C 1
ATOM 952 O O . GLY A 1 120 ? 12.495 -19.757 -25.324 1.00 60.91 120 GLY A O 1
ATOM 953 N N . ASP A 1 121 ? 12.457 -20.866 -27.286 1.00 57.62 121 ASP A N 1
ATOM 954 C CA . ASP A 1 121 ? 11.155 -21.498 -27.089 1.00 57.62 121 ASP A CA 1
ATOM 955 C C . ASP A 1 121 ? 11.345 -22.700 -26.162 1.00 57.62 121 ASP A C 1
ATOM 957 O O . ASP A 1 121 ? 12.030 -23.662 -26.512 1.00 57.62 121 ASP A O 1
ATOM 961 N N . TRP A 1 122 ? 10.757 -22.651 -24.966 1.00 60.31 122 TRP A N 1
ATOM 962 C CA . TRP A 1 122 ? 10.724 -23.797 -24.058 1.00 60.31 122 TRP A CA 1
ATOM 963 C C . TRP A 1 122 ? 9.413 -24.551 -24.273 1.00 60.31 122 TRP A C 1
ATOM 965 O O . TRP A 1 122 ? 8.421 -24.223 -23.618 1.00 60.31 122 TRP A O 1
ATOM 975 N N . PRO A 1 123 ? 9.367 -25.586 -25.136 1.00 61.12 123 PRO A N 1
ATOM 976 C CA . PRO A 1 123 ? 8.182 -26.438 -25.237 1.00 61.12 123 PRO A CA 1
ATOM 977 C C . PRO A 1 123 ? 7.868 -27.126 -23.898 1.00 61.12 123 PRO A C 1
ATOM 979 O O . PRO A 1 123 ? 6.722 -27.491 -23.642 1.00 61.12 123 PRO A O 1
ATOM 982 N N . HIS A 1 124 ? 8.870 -27.258 -23.016 1.00 59.47 124 HIS A N 1
ATOM 983 C CA . HIS A 1 124 ? 8.728 -27.801 -21.671 1.00 59.47 124 HIS A CA 1
ATOM 984 C C . HIS A 1 124 ? 9.490 -26.956 -20.647 1.00 59.47 124 HIS A C 1
ATOM 986 O O . HIS A 1 124 ? 10.682 -26.695 -20.797 1.00 59.47 124 HIS A O 1
ATOM 992 N N . TRP A 1 125 ? 8.791 -26.553 -19.585 1.00 68.25 125 TRP A N 1
ATOM 993 C CA . TRP A 1 125 ? 9.350 -25.817 -18.454 1.00 68.25 125 TRP A CA 1
ATOM 994 C C . TRP A 1 125 ? 10.308 -26.727 -17.655 1.00 68.25 125 TRP A C 1
ATOM 996 O O . TRP A 1 125 ? 9.848 -27.715 -17.078 1.00 68.25 125 TRP A O 1
ATOM 1006 N N . PRO A 1 126 ? 11.627 -26.443 -17.608 1.00 63.81 126 PRO A N 1
ATOM 1007 C CA . PRO A 1 126 ? 12.624 -27.365 -17.049 1.00 63.81 126 PRO A CA 1
ATOM 1008 C C . PRO A 1 126 ? 12.708 -27.314 -15.515 1.00 63.81 126 PRO A C 1
ATOM 1010 O O . PRO A 1 126 ? 13.438 -28.093 -14.902 1.00 63.81 126 PRO A O 1
ATOM 1013 N N . TRP A 1 127 ? 11.981 -26.392 -14.877 1.00 67.38 127 TRP A N 1
ATOM 1014 C CA . TRP A 1 127 ? 11.978 -26.217 -13.428 1.00 67.38 127 TRP A CA 1
ATOM 1015 C C . TRP A 1 127 ? 10.707 -26.774 -12.795 1.00 67.38 127 TRP A C 1
ATOM 1017 O O . TRP A 1 127 ? 9.660 -26.908 -13.419 1.00 67.38 127 TRP A O 1
ATOM 1027 N N . VAL A 1 128 ? 10.769 -27.057 -11.497 1.00 65.31 128 VAL A N 1
ATOM 1028 C CA . VAL A 1 128 ? 9.588 -27.492 -10.748 1.00 65.31 128 VAL A CA 1
ATOM 1029 C C . VAL A 1 128 ? 8.683 -26.285 -10.493 1.00 65.31 128 VAL A C 1
ATOM 1031 O O . VAL A 1 128 ? 8.906 -25.505 -9.567 1.00 65.31 128 VAL A O 1
ATOM 1034 N N . SER A 1 129 ? 7.641 -26.131 -11.304 1.00 66.31 129 SER A N 1
ATOM 1035 C CA . SER A 1 129 ? 6.476 -25.309 -10.973 1.00 66.31 129 SER A CA 1
ATOM 1036 C C . SER A 1 129 ? 5.400 -26.192 -10.345 1.00 66.31 129 SER A C 1
ATOM 1038 O O . SER A 1 129 ? 5.009 -27.200 -10.924 1.00 66.31 129 SER A O 1
ATOM 1040 N N . GLY A 1 130 ? 4.922 -25.814 -9.163 1.00 66.19 130 GLY A N 1
ATOM 1041 C CA . GLY A 1 130 ? 3.701 -26.373 -8.581 1.00 66.19 130 GLY A CA 1
ATOM 1042 C C . GLY A 1 130 ? 2.547 -25.391 -8.734 1.00 66.19 130 GLY A C 1
ATOM 1043 O O . GLY A 1 130 ? 2.769 -24.213 -9.025 1.00 66.19 130 GLY A O 1
ATOM 1044 N N . ASP A 1 131 ? 1.326 -25.856 -8.487 1.00 71.25 131 ASP A N 1
ATOM 1045 C CA . ASP A 1 131 ? 0.187 -24.957 -8.337 1.00 71.25 131 ASP A CA 1
ATOM 1046 C C . ASP A 1 131 ? 0.419 -23.949 -7.186 1.00 71.25 131 ASP A C 1
ATOM 1048 O O . ASP A 1 131 ? 1.284 -24.123 -6.318 1.00 71.25 131 ASP A O 1
ATOM 1052 N N . TYR A 1 132 ? -0.340 -22.850 -7.183 1.00 68.50 132 TYR A N 1
ATOM 1053 C CA . TYR A 1 132 ? -0.202 -21.826 -6.146 1.00 68.50 132 TYR A CA 1
ATOM 1054 C C . TYR A 1 132 ? -0.472 -22.370 -4.733 1.00 68.50 132 TYR A C 1
ATOM 1056 O O . TYR A 1 132 ? 0.127 -21.906 -3.763 1.00 68.50 132 TYR A O 1
ATOM 1064 N N . TRP A 1 133 ? -1.343 -23.371 -4.624 1.00 68.50 133 TRP A N 1
ATOM 1065 C CA . TRP A 1 133 ? -1.759 -24.016 -3.381 1.00 68.50 133 TRP A CA 1
ATOM 1066 C C . TRP A 1 133 ? -0.719 -25.019 -2.858 1.00 68.50 133 TRP A C 1
ATOM 1068 O O . TRP A 1 133 ? -0.796 -25.453 -1.704 1.00 68.50 133 TRP A O 1
ATOM 1078 N N . ALA A 1 134 ? 0.305 -25.331 -3.656 1.00 72.50 134 ALA A N 1
ATOM 1079 C CA . ALA A 1 134 ? 1.387 -26.214 -3.293 1.00 72.50 134 ALA A CA 1
ATOM 1080 C C . ALA A 1 134 ? 2.199 -25.598 -2.153 1.00 72.50 134 ALA A C 1
ATOM 1082 O O . ALA A 1 134 ? 2.675 -24.454 -2.201 1.00 72.50 134 ALA A O 1
ATOM 1083 N N . GLN A 1 135 ? 2.398 -26.401 -1.110 1.00 71.44 135 GLN A N 1
ATOM 1084 C CA . GLN A 1 135 ? 3.186 -25.997 0.039 1.00 71.44 135 GLN A CA 1
ATOM 1085 C C . GLN A 1 135 ? 4.630 -25.690 -0.380 1.00 71.44 135 GLN A C 1
ATOM 1087 O O . GLN A 1 135 ? 5.352 -26.557 -0.873 1.00 71.44 135 GLN A O 1
ATOM 1092 N N . PHE A 1 136 ? 5.062 -24.454 -0.146 1.00 72.12 136 PHE A N 1
ATOM 1093 C CA . PHE A 1 136 ? 6.409 -24.009 -0.476 1.00 72.12 136 PHE A CA 1
ATOM 1094 C C . PHE A 1 136 ? 7.389 -24.333 0.656 1.00 72.12 136 PHE A C 1
ATOM 1096 O O . PHE A 1 136 ? 7.086 -24.177 1.845 1.00 72.12 136 PHE A O 1
ATOM 1103 N N . ILE A 1 137 ? 8.600 -24.738 0.281 1.00 72.19 137 ILE A N 1
ATOM 1104 C CA . ILE A 1 137 ? 9.745 -24.821 1.181 1.00 72.19 137 ILE A CA 1
ATOM 1105 C C . ILE A 1 137 ? 10.913 -24.088 0.531 1.00 72.19 137 ILE A C 1
ATOM 1107 O O . ILE A 1 137 ? 11.293 -24.389 -0.595 1.00 72.19 137 ILE A O 1
ATOM 1111 N N . SER A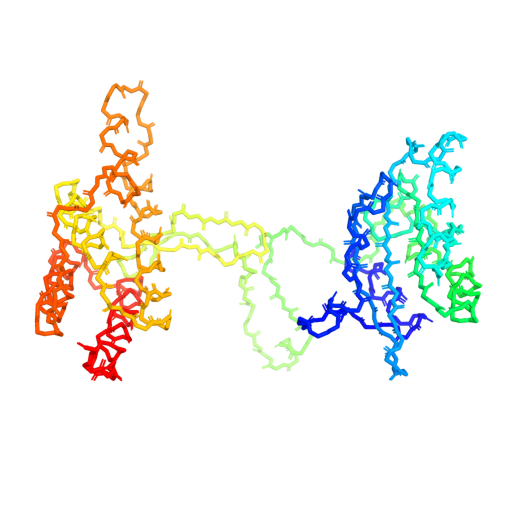 1 138 ? 11.465 -23.091 1.223 1.00 71.62 138 SER A N 1
ATOM 1112 C CA . SER A 1 138 ? 12.699 -22.466 0.752 1.00 71.62 138 SER A CA 1
ATOM 1113 C C . SER A 1 138 ? 13.875 -23.430 0.955 1.00 71.62 138 SER A C 1
ATOM 1115 O O . SER A 1 138 ? 13.851 -24.195 1.927 1.00 71.62 138 SER A O 1
ATOM 1117 N N . PRO A 1 139 ? 14.930 -23.369 0.121 1.00 76.25 139 PRO A N 1
ATOM 1118 C CA . PRO A 1 139 ? 16.129 -24.193 0.298 1.00 76.25 139 PRO A CA 1
ATOM 1119 C C . PRO A 1 139 ? 16.689 -24.125 1.726 1.00 76.25 139 PRO A C 1
ATOM 1121 O O . PRO A 1 139 ? 16.920 -25.154 2.358 1.00 76.25 139 PRO A O 1
ATOM 1124 N N . SER A 1 140 ? 16.770 -22.920 2.300 1.00 74.25 140 SER A N 1
ATOM 1125 C CA . SER A 1 140 ? 17.234 -22.697 3.677 1.00 74.25 140 SER A CA 1
ATOM 1126 C C . SER A 1 140 ? 16.345 -23.376 4.728 1.00 74.25 140 SER A C 1
ATOM 1128 O O . SER A 1 140 ? 16.838 -23.890 5.727 1.00 74.25 140 SER A O 1
ATOM 1130 N N . ARG A 1 141 ? 15.021 -23.401 4.518 1.00 76.44 141 ARG A N 1
ATOM 1131 C CA . ARG A 1 141 ? 14.073 -24.063 5.429 1.00 76.44 141 ARG A CA 1
ATOM 1132 C C . ARG A 1 141 ? 14.143 -25.583 5.308 1.00 76.44 141 ARG A C 1
ATOM 1134 O O . ARG A 1 141 ? 13.991 -26.253 6.325 1.00 76.44 141 ARG A O 1
ATOM 1141 N N . SER A 1 142 ? 14.387 -26.100 4.103 1.00 80.81 142 SER A N 1
ATOM 1142 C CA . SER A 1 142 ? 14.627 -27.527 3.867 1.00 80.81 142 SER A CA 1
ATOM 1143 C C . SER A 1 142 ? 15.897 -27.993 4.574 1.00 80.81 142 SER A C 1
ATOM 1145 O O . SER A 1 142 ? 15.854 -28.975 5.308 1.00 80.81 142 SER A O 1
ATOM 1147 N N . ALA A 1 143 ? 16.995 -27.245 4.432 1.00 83.62 143 ALA A N 1
ATOM 1148 C CA . ALA A 1 143 ? 18.262 -27.535 5.104 1.00 83.62 143 ALA A CA 1
ATOM 1149 C C . ALA A 1 143 ? 18.138 -27.520 6.640 1.00 83.62 143 ALA A C 1
ATOM 1151 O O . ALA A 1 143 ? 18.772 -28.314 7.321 1.00 83.62 143 ALA A O 1
ATOM 1152 N N . ALA A 1 144 ? 17.269 -26.663 7.186 1.00 87.38 144 ALA A N 1
ATOM 1153 C CA . ALA A 1 144 ? 16.992 -26.586 8.621 1.00 87.38 144 ALA A CA 1
ATOM 1154 C C . ALA A 1 144 ? 15.977 -27.634 9.137 1.00 87.38 144 ALA A C 1
ATOM 1156 O O . ALA A 1 144 ? 15.502 -27.509 10.266 1.00 87.38 144 ALA A O 1
ATOM 1157 N N . GLY A 1 145 ? 15.561 -28.611 8.319 1.00 85.31 145 GLY A N 1
ATOM 1158 C CA . GLY A 1 145 ? 14.554 -29.615 8.701 1.00 85.31 145 GLY A CA 1
ATOM 1159 C C . GLY A 1 145 ? 13.165 -29.028 8.996 1.00 85.31 145 GLY A C 1
ATOM 1160 O O . GLY A 1 145 ? 12.339 -29.638 9.676 1.00 85.31 145 GLY A O 1
ATOM 1161 N N . GLY A 1 146 ? 12.894 -27.809 8.527 1.00 79.06 146 GLY A N 1
ATOM 1162 C CA . GLY A 1 146 ? 11.661 -27.096 8.819 1.00 79.06 146 GLY A CA 1
ATOM 1163 C C . GLY A 1 146 ? 10.473 -27.664 8.049 1.00 79.06 146 GLY A C 1
ATOM 1164 O O . GLY A 1 146 ? 10.547 -27.901 6.846 1.00 79.06 146 GLY A O 1
ATOM 1165 N N . LYS A 1 147 ? 9.321 -27.790 8.718 1.00 75.88 147 LYS A N 1
ATOM 1166 C CA . LYS A 1 147 ? 8.073 -28.177 8.047 1.00 75.88 147 LYS A CA 1
ATOM 1167 C C . LYS A 1 147 ? 7.699 -27.171 6.956 1.00 75.88 147 LYS A C 1
ATOM 1169 O O . LYS A 1 147 ? 7.892 -25.952 7.109 1.00 75.88 147 LYS A O 1
ATOM 1174 N N . ARG A 1 148 ? 7.126 -27.715 5.880 1.00 70.38 148 ARG A N 1
ATOM 1175 C CA . ARG A 1 148 ? 6.477 -26.967 4.805 1.00 70.38 148 ARG A CA 1
ATOM 1176 C C . ARG A 1 148 ? 5.451 -25.993 5.386 1.00 70.38 148 ARG A C 1
ATOM 1178 O O . ARG A 1 148 ? 4.754 -26.320 6.347 1.00 70.38 148 ARG A O 1
ATOM 1185 N N . LYS A 1 149 ? 5.377 -24.787 4.822 1.00 68.00 149 LYS A N 1
ATOM 1186 C CA . LYS A 1 149 ? 4.369 -23.791 5.198 1.00 68.00 149 LYS A CA 1
ATOM 1187 C C . LYS A 1 149 ? 3.461 -23.507 4.002 1.00 68.00 149 LYS A C 1
ATOM 1189 O O . LYS A 1 149 ? 3.955 -23.487 2.873 1.00 68.00 149 LYS A O 1
ATOM 1194 N N . PRO A 1 150 ? 2.158 -23.283 4.235 1.00 66.81 150 PRO A N 1
ATOM 1195 C CA . PRO A 1 150 ? 1.292 -22.745 3.196 1.00 66.81 150 PRO A CA 1
ATOM 1196 C C . PRO A 1 150 ? 1.854 -21.401 2.712 1.00 66.81 150 PRO A C 1
ATOM 1198 O O . PRO A 1 150 ? 2.462 -20.656 3.494 1.00 66.81 150 PRO A O 1
ATOM 1201 N N . ARG A 1 151 ? 1.678 -21.103 1.421 1.00 71.06 151 ARG A N 1
ATOM 1202 C CA . ARG A 1 151 ? 1.986 -19.774 0.883 1.00 71.06 151 ARG A CA 1
ATOM 1203 C C . ARG A 1 151 ? 0.970 -18.770 1.446 1.00 71.06 151 ARG A C 1
ATOM 1205 O O . ARG A 1 151 ? -0.061 -19.141 2.009 1.00 71.06 151 ARG A O 1
ATOM 1212 N N . ALA A 1 152 ? 1.279 -17.477 1.361 1.00 70.31 152 ALA A N 1
ATOM 1213 C CA . ALA A 1 152 ? 0.313 -16.456 1.764 1.00 70.31 152 ALA A CA 1
ATOM 1214 C C . ALA A 1 152 ? -0.978 -16.620 0.942 1.00 70.31 152 ALA A C 1
ATOM 1216 O O . ALA A 1 152 ? -0.899 -16.852 -0.252 1.00 70.31 152 ALA A O 1
ATOM 1217 N N . GLY A 1 153 ? -2.152 -16.565 1.569 1.00 64.75 153 GLY A N 1
ATOM 1218 C CA . GLY A 1 153 ? -3.421 -16.668 0.838 1.00 64.75 153 GLY A CA 1
ATOM 1219 C C . GLY A 1 153 ? -3.795 -18.087 0.402 1.00 64.75 153 GLY A C 1
ATOM 1220 O O . GLY A 1 153 ? -4.798 -18.249 -0.279 1.00 64.75 153 GLY A O 1
ATOM 1221 N N . THR A 1 154 ? -3.033 -19.113 0.813 1.00 64.50 154 THR A N 1
ATOM 1222 C CA . THR A 1 154 ? -3.392 -20.527 0.588 1.00 64.50 154 THR A CA 1
ATOM 1223 C C . THR A 1 154 ? -3.968 -21.212 1.827 1.00 64.50 154 THR A C 1
ATOM 1225 O O . THR A 1 154 ? -4.074 -22.436 1.872 1.00 64.50 154 THR A O 1
ATOM 1228 N N . THR A 1 155 ? -4.258 -20.447 2.878 1.00 63.62 155 THR A N 1
ATOM 1229 C CA . THR A 1 155 ? -4.884 -20.950 4.103 1.00 63.62 155 THR A CA 1
ATOM 1230 C C . THR A 1 155 ? -6.367 -20.642 4.059 1.00 63.62 155 THR A C 1
ATOM 1232 O O . THR A 1 155 ? -6.703 -19.466 4.060 1.00 63.62 155 THR A O 1
ATOM 1235 N N . TYR A 1 156 ? -7.206 -21.675 4.074 1.00 60.62 156 TYR A N 1
ATOM 1236 C CA . TYR A 1 156 ? -8.656 -21.557 4.209 1.00 60.62 156 TYR A CA 1
ATOM 1237 C C . TYR A 1 156 ? -9.127 -22.093 5.565 1.00 60.62 156 TYR A C 1
ATOM 1239 O O . TYR A 1 156 ? -8.477 -22.958 6.161 1.00 60.62 156 TYR A O 1
ATOM 1247 N N . GLY A 1 157 ? -10.275 -21.606 6.041 1.00 66.19 157 GLY A N 1
ATOM 1248 C CA . GLY A 1 157 ? -11.049 -22.267 7.094 1.00 66.19 157 GLY A CA 1
ATOM 1249 C C . GLY A 1 157 ? -11.263 -21.453 8.368 1.00 66.19 157 GLY A C 1
ATOM 1250 O O . GLY A 1 157 ? -11.409 -20.233 8.345 1.00 66.19 157 GLY A O 1
ATOM 1251 N N . TRP A 1 158 ? -11.339 -22.173 9.485 1.00 72.19 158 TRP A N 1
ATOM 1252 C CA . TRP A 1 158 ? -11.689 -21.656 10.804 1.00 72.19 158 TRP A CA 1
ATOM 1253 C C . TRP A 1 158 ? -10.512 -21.804 11.767 1.00 72.19 158 TRP A C 1
ATOM 1255 O O . TRP A 1 158 ? -9.816 -22.820 11.775 1.00 72.19 158 TRP A O 1
ATOM 1265 N N . SER A 1 159 ? -10.288 -20.800 12.609 1.00 78.12 159 SER A N 1
ATOM 1266 C CA . SER A 1 159 ? -9.267 -20.854 13.652 1.00 78.12 159 SER A CA 1
ATOM 1267 C C . SER A 1 159 ? -9.727 -20.102 14.891 1.00 78.12 159 SER A C 1
ATOM 1269 O O . SER A 1 159 ? -9.710 -18.874 14.890 1.00 78.12 159 SER A O 1
ATOM 1271 N N . LYS A 1 160 ? -9.998 -20.824 15.987 1.00 86.56 160 LYS A N 1
ATOM 1272 C CA . LYS A 1 160 ? -10.226 -20.248 17.330 1.00 86.56 160 LYS A CA 1
ATOM 1273 C C . LYS A 1 160 ? -11.201 -19.059 17.292 1.00 86.56 160 LYS A C 1
ATOM 1275 O O . LYS A 1 160 ? -10.811 -17.926 17.574 1.00 86.56 160 LYS A O 1
ATOM 1280 N N . ASN A 1 161 ? -12.441 -19.339 16.897 1.00 92.50 161 ASN A N 1
ATOM 1281 C CA . ASN A 1 161 ? -13.531 -18.369 16.750 1.00 92.50 161 ASN A CA 1
ATOM 1282 C C . ASN A 1 161 ? -13.291 -17.266 15.705 1.00 92.50 161 ASN A C 1
ATOM 1284 O O . ASN A 1 161 ? -13.794 -16.149 15.828 1.00 92.50 161 ASN A O 1
ATOM 1288 N N . ALA A 1 162 ? -12.479 -17.547 14.687 1.00 93.44 162 ALA A N 1
ATOM 1289 C CA . ALA A 1 162 ? -12.261 -16.651 13.561 1.00 93.44 162 ALA A CA 1
ATOM 1290 C C . ALA A 1 162 ? -12.451 -17.396 12.245 1.00 93.44 162 ALA A C 1
ATOM 1292 O O . ALA A 1 162 ? -12.042 -18.553 12.116 1.00 93.44 162 ALA A O 1
ATOM 1293 N N . ILE A 1 163 ? -13.020 -16.698 11.268 1.00 92.50 163 ILE A N 1
ATOM 1294 C CA . ILE A 1 163 ? -13.208 -17.176 9.903 1.00 92.50 163 ILE A CA 1
ATOM 1295 C C . ILE A 1 163 ? -12.543 -16.213 8.923 1.00 92.50 163 ILE A C 1
ATOM 1297 O O . ILE A 1 163 ? -12.486 -14.998 9.145 1.00 92.50 163 ILE A O 1
ATOM 1301 N N . GLU A 1 164 ? -11.997 -16.767 7.850 1.00 90.62 164 GLU A N 1
ATOM 1302 C CA . GLU A 1 164 ? -11.501 -15.978 6.733 1.00 90.62 164 GLU A CA 1
ATOM 1303 C C . GLU A 1 164 ? -12.661 -15.282 6.010 1.00 90.62 164 GLU A C 1
ATOM 1305 O O . GLU A 1 164 ? -13.683 -15.903 5.727 1.00 90.62 164 GLU A O 1
ATOM 1310 N N . TYR A 1 165 ? -12.492 -13.998 5.688 1.00 88.12 165 TYR A N 1
ATOM 1311 C CA . TYR A 1 165 ? -13.460 -13.258 4.869 1.00 88.12 165 TYR A CA 1
ATOM 1312 C C . TYR A 1 165 ? -12.886 -12.736 3.550 1.00 88.12 165 TYR A C 1
ATOM 1314 O O . TYR A 1 165 ? -13.639 -12.304 2.679 1.00 88.12 165 TYR A O 1
ATOM 1322 N N . ARG A 1 166 ? -11.558 -12.752 3.389 1.00 84.00 166 ARG A N 1
ATOM 1323 C CA . ARG A 1 166 ? -10.894 -12.340 2.150 1.00 84.00 166 ARG A CA 1
ATOM 1324 C C . ARG A 1 166 ? -9.531 -13.009 2.016 1.00 84.00 166 ARG A C 1
ATOM 1326 O O . ARG A 1 166 ? -8.668 -12.819 2.871 1.00 84.00 166 ARG A O 1
ATOM 1333 N N . SER A 1 167 ? -9.308 -13.678 0.892 1.00 79.31 167 SER A N 1
ATOM 1334 C CA . SER A 1 167 ? -7.984 -14.089 0.410 1.00 79.31 167 SER A CA 1
ATOM 1335 C C . SER A 1 167 ? -7.660 -13.385 -0.898 1.00 79.31 167 SER A C 1
ATOM 1337 O O . SER A 1 167 ? -8.538 -13.025 -1.679 1.00 79.31 167 SER A O 1
ATOM 1339 N N . SER A 1 168 ? -6.369 -13.198 -1.145 1.00 75.81 168 SER A N 1
ATOM 1340 C CA . SER A 1 168 ? -5.851 -12.883 -2.470 1.00 75.81 168 SER A CA 1
ATOM 1341 C C . SER A 1 168 ? -4.510 -13.578 -2.640 1.00 75.81 168 SER A C 1
ATOM 1343 O O . SER A 1 168 ? -3.724 -13.662 -1.692 1.00 75.81 168 SER A O 1
ATOM 1345 N N . VAL A 1 169 ? -4.252 -14.075 -3.847 1.00 72.88 169 VAL A N 1
ATOM 1346 C CA . VAL A 1 169 ? -2.974 -14.681 -4.224 1.00 72.88 169 VAL A CA 1
ATOM 1347 C C . VAL A 1 169 ? -1.851 -13.689 -3.920 1.00 72.88 169 VAL A C 1
ATOM 1349 O O . VAL A 1 169 ? -1.862 -12.546 -4.363 1.00 72.88 169 VAL A O 1
ATOM 1352 N N . GLY A 1 170 ? -0.880 -14.121 -3.124 1.00 73.06 170 GLY A N 1
ATOM 1353 C CA . GLY A 1 170 ? 0.287 -13.334 -2.719 1.00 73.06 170 GLY A CA 1
ATOM 1354 C C . GLY A 1 170 ? 0.089 -12.539 -1.430 1.00 73.06 170 GLY A C 1
ATOM 1355 O O . GLY A 1 170 ? 1.071 -12.091 -0.840 1.00 73.06 170 GLY A O 1
ATOM 1356 N N . PHE A 1 171 ? -1.143 -12.422 -0.935 1.00 77.62 171 PHE A N 1
ATOM 1357 C CA . PHE A 1 171 ? -1.475 -11.665 0.267 1.00 77.62 171 PHE A CA 1
ATOM 1358 C C . PHE A 1 171 ? -1.922 -12.591 1.394 1.00 77.62 171 PHE A C 1
ATOM 1360 O O . PHE A 1 171 ? -2.436 -13.683 1.176 1.00 77.62 171 PHE A O 1
ATOM 1367 N N . LYS A 1 172 ? -1.712 -12.170 2.643 1.00 81.00 172 LYS A N 1
ATOM 1368 C CA . LYS A 1 172 ? -2.228 -12.922 3.793 1.00 81.00 172 LYS A CA 1
ATOM 1369 C C . LYS A 1 172 ? -3.755 -12.866 3.787 1.00 81.00 172 LYS A C 1
ATOM 1371 O O . LYS A 1 172 ? -4.313 -11.792 3.579 1.00 81.00 172 LYS A O 1
ATOM 1376 N N . SER A 1 173 ? -4.393 -13.993 4.091 1.00 84.69 173 SER A N 1
ATOM 1377 C CA . SER A 1 173 ? -5.828 -14.040 4.362 1.00 84.69 173 SER A CA 1
ATOM 1378 C C . SER A 1 173 ? -6.194 -13.064 5.480 1.00 84.69 173 SER A C 1
ATOM 1380 O O . SER A 1 173 ? -5.476 -12.961 6.485 1.00 84.69 173 SER A O 1
ATOM 1382 N N . LEU A 1 174 ? -7.304 -12.356 5.300 1.00 89.12 174 LEU A N 1
ATOM 1383 C CA . LEU A 1 174 ? -7.917 -11.503 6.308 1.00 89.12 174 LEU A CA 1
ATOM 1384 C C . LEU A 1 174 ? -8.993 -12.285 7.051 1.00 89.12 174 LEU A C 1
ATOM 1386 O O . LEU A 1 174 ? -9.739 -13.075 6.470 1.00 89.12 174 LEU A O 1
ATOM 1390 N N . TRP A 1 175 ? -9.050 -12.051 8.355 1.00 92.94 175 TRP A N 1
ATOM 1391 C CA . TRP A 1 175 ? -9.845 -12.833 9.289 1.00 92.94 175 TRP A CA 1
ATOM 1392 C C . TRP A 1 175 ? -10.751 -11.911 10.083 1.00 92.94 175 TRP A C 1
ATOM 1394 O O . TRP A 1 175 ? -10.308 -10.854 10.535 1.00 92.94 175 TRP A O 1
ATOM 1404 N N . ARG A 1 176 ? -11.983 -12.354 10.308 1.00 94.62 176 ARG A N 1
ATOM 1405 C CA . ARG A 1 176 ? -12.938 -11.726 11.222 1.00 94.62 176 ARG A CA 1
ATOM 1406 C C . ARG A 1 176 ? -13.352 -12.725 12.305 1.00 94.62 176 ARG A C 1
ATOM 1408 O O . ARG A 1 176 ? -13.128 -13.926 12.122 1.00 94.62 176 ARG A O 1
ATOM 1415 N N . PRO A 1 177 ? -13.927 -12.279 13.431 1.00 96.12 177 PRO A N 1
ATOM 1416 C CA . PRO A 1 177 ? -14.609 -13.185 14.350 1.00 96.12 177 PRO A CA 1
ATOM 1417 C C . PRO A 1 177 ? -15.674 -14.001 13.603 1.00 96.12 177 PRO A C 1
ATOM 1419 O O . PRO A 1 177 ? -16.303 -13.496 12.676 1.00 96.12 177 PRO A O 1
ATOM 1422 N N . ASP A 1 178 ? -15.851 -15.270 13.955 1.00 93.88 178 ASP A N 1
ATOM 1423 C CA . ASP A 1 178 ? -16.755 -16.180 13.237 1.00 93.88 178 ASP A CA 1
ATOM 1424 C C . ASP A 1 178 ? -18.242 -15.872 13.463 1.00 93.88 178 ASP A C 1
ATOM 1426 O O . ASP A 1 178 ? -19.060 -16.063 12.562 1.00 93.88 178 ASP A O 1
ATOM 1430 N N . ARG A 1 179 ? -18.588 -15.316 14.624 1.00 93.88 179 ARG A N 1
ATOM 1431 C CA . ARG A 1 179 ? -19.928 -14.816 14.934 1.00 93.88 179 ARG A CA 1
ATOM 1432 C C . ARG A 1 179 ? -20.118 -13.388 14.401 1.00 93.88 179 ARG A C 1
ATOM 1434 O O . ARG A 1 179 ? -19.316 -12.530 14.760 1.00 93.88 179 ARG A O 1
ATOM 1441 N N . PRO A 1 180 ? -21.181 -13.115 13.621 1.00 93.94 180 PRO A N 1
ATOM 1442 C CA . PRO A 1 180 ? -21.496 -11.759 13.187 1.00 93.94 180 PRO A CA 1
ATOM 1443 C C . PRO A 1 180 ? -21.996 -10.893 14.351 1.00 93.94 180 PRO A C 1
ATOM 1445 O O . PRO A 1 180 ? -22.713 -11.372 15.236 1.00 93.94 180 PRO A O 1
ATOM 1448 N N . MET A 1 181 ? -21.657 -9.608 14.329 1.00 95.00 181 MET A N 1
ATOM 1449 C CA . MET A 1 181 ? -22.221 -8.598 15.219 1.00 95.00 181 MET A CA 1
ATOM 1450 C C . MET A 1 181 ? -23.556 -8.099 14.657 1.00 95.00 181 MET A C 1
ATOM 1452 O O . MET A 1 181 ? -23.774 -8.058 13.449 1.00 95.00 181 MET A O 1
ATOM 1456 N N . SER A 1 182 ? -24.491 -7.703 15.523 1.00 93.69 182 SER A N 1
ATOM 1457 C CA . SER A 1 182 ? -25.773 -7.162 15.058 1.00 93.69 182 SER A CA 1
ATOM 1458 C C . SER A 1 182 ? -25.583 -5.845 14.291 1.00 93.69 182 SER A C 1
ATOM 1460 O O . SER A 1 182 ? -24.729 -5.023 14.636 1.00 93.69 182 SER A O 1
ATOM 1462 N N . LEU A 1 183 ? -26.430 -5.585 13.288 1.00 91.19 183 LEU A N 1
ATOM 1463 C CA . LEU A 1 183 ? -26.402 -4.315 12.549 1.00 91.19 183 LEU A CA 1
ATOM 1464 C C . LEU A 1 183 ? -26.605 -3.096 13.471 1.00 91.19 183 LEU A C 1
ATOM 1466 O O . LEU A 1 183 ? -26.021 -2.039 13.246 1.00 91.19 183 LEU A O 1
ATOM 1470 N N . ALA A 1 184 ? -27.400 -3.242 14.536 1.00 92.50 184 ALA A N 1
ATOM 1471 C CA . ALA A 1 184 ? -27.582 -2.199 15.544 1.00 92.50 184 ALA A CA 1
ATOM 1472 C C . ALA A 1 184 ? -26.265 -1.866 16.268 1.00 92.50 184 ALA A C 1
ATOM 1474 O O . ALA A 1 184 ? -25.926 -0.693 16.416 1.00 92.50 184 ALA A O 1
ATOM 1475 N N . ASN A 1 185 ? -25.483 -2.881 16.645 1.00 95.81 185 ASN A N 1
ATOM 1476 C CA . ASN A 1 185 ? -24.174 -2.671 17.258 1.00 95.81 185 ASN A CA 1
ATOM 1477 C C . ASN A 1 185 ? -23.176 -2.070 16.260 1.00 95.81 185 ASN A C 1
ATOM 1479 O O . ASN A 1 185 ? -22.425 -1.172 16.633 1.00 95.81 185 ASN A O 1
ATOM 1483 N N . HIS A 1 186 ? -23.211 -2.470 14.983 1.00 95.25 186 HIS A N 1
ATOM 1484 C CA . HIS A 1 186 ? -22.428 -1.801 13.938 1.00 95.25 186 HIS A CA 1
ATOM 1485 C C . HIS A 1 186 ? -22.758 -0.307 13.837 1.00 95.25 186 HIS A C 1
ATOM 1487 O O . HIS A 1 186 ? -21.838 0.507 13.811 1.00 95.25 186 HIS A O 1
ATOM 1493 N N . LYS A 1 187 ? -24.046 0.067 13.846 1.00 93.19 187 LYS A N 1
ATOM 1494 C CA . LYS A 1 187 ? -24.489 1.473 13.841 1.00 93.19 187 LYS A CA 1
ATOM 1495 C C . LYS A 1 187 ? -23.984 2.241 15.059 1.00 93.19 187 LYS A C 1
ATOM 1497 O O . LYS A 1 187 ? -23.383 3.298 14.893 1.00 93.19 187 LYS A O 1
ATOM 1502 N N . LEU A 1 188 ? -24.127 1.669 16.255 1.00 94.44 188 LEU A N 1
ATOM 1503 C CA . LEU A 1 188 ? -23.601 2.262 17.489 1.00 94.44 188 LEU A CA 1
ATOM 1504 C C . LEU A 1 188 ? -22.088 2.512 17.405 1.00 94.44 188 LEU A C 1
ATOM 1506 O O . LEU A 1 188 ? -21.620 3.598 17.749 1.00 94.44 188 LEU A O 1
ATOM 1510 N N . LEU A 1 189 ? -21.316 1.535 16.915 1.00 96.38 189 LEU A N 1
ATOM 1511 C CA . LEU A 1 189 ? -19.874 1.697 16.723 1.00 96.38 189 LEU A CA 1
ATOM 1512 C C . LEU A 1 189 ? -19.540 2.738 15.650 1.00 96.38 189 LEU A C 1
ATOM 1514 O O . LEU A 1 189 ? -18.610 3.524 15.833 1.00 96.38 189 LEU A O 1
ATOM 1518 N N . GLY A 1 190 ? -20.276 2.743 14.539 1.00 95.19 190 GLY A N 1
ATOM 1519 C CA . GLY A 1 190 ? -20.122 3.710 13.457 1.00 95.19 190 GLY A CA 1
ATOM 1520 C C . GLY A 1 190 ? -20.317 5.141 13.947 1.00 95.19 190 GLY A C 1
ATOM 1521 O O . GLY A 1 190 ? -19.473 5.998 13.692 1.00 95.19 190 GLY A O 1
ATOM 1522 N N . ASP A 1 191 ? -21.374 5.394 14.716 1.00 94.56 191 ASP A N 1
ATOM 1523 C CA . ASP A 1 191 ? -21.670 6.711 15.284 1.00 94.56 191 ASP A CA 1
ATOM 1524 C C . ASP A 1 191 ? -20.596 7.174 16.272 1.00 94.56 191 ASP A C 1
ATOM 1526 O O . ASP A 1 191 ? -20.138 8.318 16.207 1.00 94.56 191 ASP A O 1
ATOM 1530 N N . GLU A 1 192 ? -20.123 6.288 17.148 1.00 95.62 192 GLU A N 1
ATOM 1531 C CA . GLU A 1 192 ? -19.022 6.593 18.066 1.00 95.62 192 GLU A CA 1
ATOM 1532 C C . GLU A 1 192 ? -17.718 6.929 17.324 1.00 95.62 192 GLU A C 1
ATOM 1534 O O . GLU A 1 192 ? -17.067 7.931 17.631 1.00 95.62 192 GLU A O 1
ATOM 1539 N N . LEU A 1 193 ? -17.360 6.150 16.299 1.00 95.75 193 LEU A N 1
ATOM 1540 C CA . LEU A 1 193 ? -16.157 6.382 15.494 1.00 95.75 193 LEU A CA 1
ATOM 1541 C C . LEU A 1 193 ? -16.250 7.655 14.645 1.00 95.75 193 LEU A C 1
ATOM 1543 O O . LEU A 1 193 ? -15.249 8.359 14.511 1.00 95.75 193 LEU A O 1
ATOM 1547 N N . LYS A 1 194 ? -17.431 7.990 14.109 1.00 94.50 194 LYS A N 1
ATOM 1548 C CA . LYS A 1 194 ? -17.676 9.259 13.400 1.00 94.50 194 LYS A CA 1
ATOM 1549 C C . LYS A 1 194 ? -17.486 10.455 14.333 1.00 94.50 194 LYS A C 1
ATOM 1551 O O . LYS A 1 194 ? -16.762 11.389 13.990 1.00 94.50 194 LYS A O 1
ATOM 1556 N N . ASN A 1 195 ? -18.057 10.390 15.535 1.00 94.81 195 ASN A N 1
ATOM 1557 C CA . ASN A 1 195 ? -17.914 11.435 16.551 1.00 94.81 195 ASN A CA 1
ATOM 1558 C C . ASN A 1 195 ? -16.455 11.590 17.017 1.00 94.81 195 ASN A C 1
ATOM 1560 O O . ASN A 1 195 ? -15.955 12.709 17.123 1.00 94.81 195 ASN A O 1
ATOM 1564 N N . LEU A 1 196 ? -15.732 10.483 17.218 1.00 94.00 196 LEU A N 1
ATOM 1565 C CA . LEU A 1 196 ? -14.291 10.505 17.499 1.00 94.00 196 LEU A CA 1
ATOM 1566 C C . LEU A 1 196 ? -13.469 11.055 16.322 1.00 94.00 196 LEU A C 1
ATOM 1568 O O . LEU A 1 196 ? -12.461 11.723 16.540 1.00 94.00 196 LEU A O 1
ATOM 1572 N N . GLY A 1 197 ? -13.893 10.804 15.082 1.00 91.12 197 GLY A N 1
ATOM 1573 C CA . GLY A 1 197 ? -13.212 11.261 13.871 1.00 91.12 197 GLY A CA 1
ATOM 1574 C C . GLY A 1 197 ? -13.193 12.783 13.704 1.00 91.12 197 GLY A C 1
ATOM 1575 O O . GLY A 1 197 ? -12.221 13.312 13.168 1.00 91.12 197 GLY A O 1
ATOM 1576 N N . VAL A 1 198 ? -14.223 13.484 14.193 1.00 91.38 198 VAL A N 1
ATOM 1577 C CA . VAL A 1 198 ? -14.302 14.962 14.189 1.00 91.38 198 VAL A CA 1
ATOM 1578 C C . VAL A 1 198 ? -13.739 15.602 15.467 1.00 91.38 198 VAL A C 1
ATOM 1580 O O . VAL A 1 198 ? -13.603 16.828 15.565 1.00 91.38 198 VAL A O 1
ATOM 1583 N N . SER A 1 199 ? -13.404 14.795 16.472 1.00 90.88 199 SER A N 1
ATOM 1584 C CA . SER A 1 199 ? -12.823 15.255 17.731 1.00 90.88 199 SER A CA 1
ATOM 1585 C C . SER A 1 199 ? -11.329 15.567 17.621 1.00 90.88 199 SER A C 1
ATOM 1587 O O . SER A 1 199 ? -10.629 14.998 16.784 1.00 90.88 199 SER A O 1
ATOM 1589 N N . PRO A 1 200 ? -10.799 16.472 18.469 1.00 86.88 200 PRO A N 1
ATOM 1590 C CA . PRO A 1 200 ? -9.365 16.736 18.520 1.00 86.88 200 PRO A CA 1
ATOM 1591 C C . PRO A 1 200 ? -8.589 15.465 18.882 1.00 86.88 200 PRO A C 1
ATOM 1593 O O . PRO A 1 200 ? -8.777 14.904 19.957 1.00 86.88 200 PRO A O 1
ATOM 1596 N N . THR A 1 201 ? -7.699 15.020 18.000 1.00 84.25 201 THR A N 1
ATOM 1597 C CA . THR A 1 201 ? -6.821 13.874 18.246 1.00 84.25 201 THR A CA 1
ATOM 1598 C C . THR A 1 201 ? -5.483 14.083 17.540 1.00 84.25 201 THR A C 1
ATOM 1600 O O . THR A 1 201 ? -5.368 14.891 16.618 1.00 84.25 201 THR A O 1
ATOM 1603 N N . THR A 1 202 ? -4.448 13.370 17.977 1.00 87.31 202 THR A N 1
ATOM 1604 C CA . THR A 1 202 ? -3.156 13.373 17.280 1.00 87.31 202 THR A CA 1
ATOM 1605 C C . THR A 1 202 ? -3.261 12.592 15.969 1.00 87.31 202 THR A C 1
ATOM 1607 O O . THR A 1 202 ? -4.069 11.672 15.855 1.00 87.31 202 THR A O 1
ATOM 1610 N N . ASN A 1 203 ? -2.392 12.872 14.991 1.00 87.06 203 ASN A N 1
ATOM 1611 C CA . ASN A 1 203 ? -2.354 12.113 13.730 1.00 87.06 203 ASN A CA 1
ATOM 1612 C C . ASN A 1 203 ? -2.179 10.602 13.961 1.00 87.06 203 ASN A C 1
ATOM 1614 O O . ASN A 1 203 ? -2.776 9.779 13.262 1.00 87.06 203 ASN A O 1
ATOM 1618 N N . ALA A 1 204 ? -1.390 10.232 14.975 1.00 87.12 204 ALA A N 1
ATOM 1619 C CA . ALA A 1 204 ? -1.208 8.845 15.380 1.00 87.12 204 ALA A CA 1
ATOM 1620 C C . ALA A 1 204 ? -2.516 8.230 15.906 1.00 87.12 204 ALA A C 1
ATOM 1622 O O . ALA A 1 204 ? -2.882 7.139 15.470 1.00 87.12 204 ALA A O 1
ATOM 1623 N N . GLY A 1 205 ? -3.237 8.934 16.787 1.00 89.31 205 GLY A N 1
ATOM 1624 C CA . GLY A 1 205 ? -4.549 8.512 17.287 1.00 89.31 205 GLY A CA 1
ATOM 1625 C C . GLY A 1 205 ? -5.581 8.390 16.166 1.00 89.31 205 GLY A C 1
ATOM 1626 O O . GLY A 1 205 ? -6.196 7.336 16.010 1.00 89.31 205 GLY A O 1
ATOM 1627 N N . HIS A 1 206 ? -5.680 9.409 15.309 1.00 90.50 206 HIS A N 1
ATOM 1628 C CA . HIS A 1 206 ? -6.565 9.411 14.144 1.00 90.50 206 HIS A CA 1
ATOM 1629 C C . HIS A 1 206 ? -6.320 8.204 13.233 1.00 90.50 206 HIS A C 1
ATOM 1631 O O . HIS A 1 206 ? -7.247 7.475 12.890 1.00 90.50 206 HIS A O 1
ATOM 1637 N N . SER A 1 207 ? -5.055 7.927 12.903 1.00 91.44 207 SER A N 1
ATOM 1638 C CA . SER A 1 207 ? -4.681 6.797 12.044 1.00 91.44 207 SER A CA 1
ATOM 1639 C C . SER A 1 207 ? -5.080 5.444 12.641 1.00 91.44 207 SER A C 1
ATOM 1641 O O . SER A 1 207 ? -5.382 4.502 11.911 1.00 91.44 207 SER A O 1
ATOM 1643 N N . LYS A 1 208 ? -5.074 5.313 13.973 1.00 94.38 208 LYS A N 1
ATOM 1644 C CA . LYS A 1 208 ? -5.517 4.092 14.664 1.00 94.38 208 LYS A CA 1
ATOM 1645 C C . LYS A 1 208 ? -7.033 3.936 14.600 1.00 94.38 208 LYS A C 1
ATOM 1647 O O . LYS A 1 208 ? -7.499 2.842 14.297 1.00 94.38 208 LYS A O 1
ATOM 1652 N N . LEU A 1 209 ? -7.777 5.022 14.801 1.00 94.31 209 LEU A N 1
ATOM 1653 C CA . LEU A 1 209 ? -9.237 5.034 14.689 1.00 94.31 209 LEU A CA 1
ATOM 1654 C C . LEU A 1 209 ? -9.712 4.728 13.269 1.00 94.31 209 LEU A C 1
ATOM 1656 O O . LEU A 1 209 ? -10.628 3.931 13.101 1.00 94.31 209 LEU A O 1
ATOM 1660 N N . GLN A 1 210 ? -9.054 5.284 12.249 1.00 93.50 210 GLN A N 1
ATOM 1661 C CA . GLN A 1 210 ? -9.399 4.990 10.857 1.00 93.50 210 GLN A CA 1
ATOM 1662 C C . GLN A 1 210 ? -9.166 3.520 10.508 1.00 93.50 210 GLN A C 1
ATOM 1664 O O . GLN A 1 210 ? -10.003 2.917 9.851 1.00 93.50 210 GLN A O 1
ATOM 1669 N N . ARG A 1 211 ? -8.089 2.902 11.015 1.00 94.75 211 ARG A N 1
ATOM 1670 C CA . ARG A 1 211 ? -7.872 1.455 10.839 1.00 94.75 211 ARG A CA 1
ATOM 1671 C C . ARG A 1 211 ? -8.980 0.622 11.478 1.00 94.75 211 ARG A C 1
ATOM 1673 O O . ARG A 1 211 ? -9.432 -0.332 10.859 1.00 94.75 211 ARG A O 1
ATOM 1680 N N . VAL A 1 212 ? -9.414 0.984 12.688 1.00 96.50 212 VAL A N 1
ATOM 1681 C CA . VAL A 1 212 ? -10.545 0.319 13.360 1.00 96.50 212 VAL A CA 1
ATOM 1682 C C . VAL A 1 212 ? -11.823 0.471 12.532 1.00 96.50 212 VAL A C 1
ATOM 1684 O O . VAL A 1 212 ? -12.507 -0.515 12.284 1.00 96.50 212 VAL A O 1
ATOM 1687 N N . ARG A 1 213 ? -12.117 1.688 12.059 1.00 95.62 213 ARG A N 1
ATOM 1688 C CA . ARG A 1 213 ? -13.298 1.993 11.241 1.00 95.62 213 ARG A CA 1
ATOM 1689 C C . ARG A 1 213 ? -13.320 1.200 9.932 1.00 95.62 213 ARG A C 1
ATOM 1691 O O . ARG A 1 213 ? -14.318 0.545 9.663 1.00 95.62 213 ARG A O 1
ATOM 1698 N N . SER A 1 214 ? -12.228 1.210 9.164 1.00 94.69 214 SER A N 1
ATOM 1699 C CA . SER A 1 214 ? -12.131 0.450 7.910 1.00 94.69 214 SER A CA 1
ATOM 1700 C C . SER A 1 214 ? -12.262 -1.054 8.131 1.00 94.69 214 SER A C 1
ATOM 1702 O O . SER A 1 214 ? -12.944 -1.731 7.372 1.00 94.69 214 SER A O 1
ATOM 1704 N N . GLU A 1 215 ? -11.630 -1.598 9.173 1.00 96.31 215 GLU A N 1
ATOM 1705 C CA . GLU A 1 215 ? -11.686 -3.040 9.418 1.00 96.31 215 GLU A CA 1
ATOM 1706 C C . GLU A 1 215 ? -13.080 -3.489 9.881 1.00 96.31 215 GLU A C 1
ATOM 1708 O O . GLU A 1 215 ? -13.557 -4.535 9.451 1.00 96.31 215 GLU A O 1
ATOM 1713 N N . LEU A 1 216 ? -13.779 -2.683 10.686 1.00 96.44 216 LEU A N 1
ATOM 1714 C CA . LEU A 1 216 ? -15.162 -2.978 11.063 1.00 96.44 216 LEU A CA 1
ATOM 1715 C C . LEU A 1 216 ? -16.143 -2.875 9.889 1.00 96.44 216 LEU A C 1
ATOM 1717 O O . LEU A 1 216 ? -17.119 -3.620 9.860 1.00 96.44 216 LEU A O 1
ATOM 1721 N N . GLU A 1 217 ? -15.894 -1.990 8.924 1.00 93.44 217 GLU A N 1
ATOM 1722 C CA . GLU A 1 217 ? -16.663 -1.949 7.678 1.00 93.44 217 GLU A CA 1
ATOM 1723 C C . GLU A 1 217 ? -16.412 -3.198 6.822 1.00 93.44 217 GLU A C 1
ATOM 1725 O O . GLU A 1 217 ? -17.358 -3.814 6.330 1.00 93.44 217 GLU A O 1
ATOM 1730 N N . ASN A 1 218 ? -15.152 -3.625 6.698 1.00 93.31 218 ASN A N 1
ATOM 1731 C CA . ASN A 1 218 ? -14.824 -4.879 6.023 1.00 93.31 218 ASN A CA 1
ATOM 1732 C C . ASN A 1 218 ? -15.560 -6.065 6.667 1.00 93.31 218 ASN A C 1
ATOM 1734 O O . ASN A 1 218 ? -16.101 -6.912 5.954 1.00 93.31 218 ASN A O 1
ATOM 1738 N N . TRP A 1 219 ? -15.609 -6.119 8.004 1.00 95.12 219 TRP A N 1
ATOM 1739 C CA . TRP A 1 219 ? -16.352 -7.155 8.727 1.00 95.12 219 TRP A CA 1
ATOM 1740 C C . TRP A 1 219 ? -17.858 -7.036 8.491 1.00 95.12 219 TRP A C 1
ATOM 1742 O O . TRP A 1 219 ? -18.474 -8.042 8.165 1.00 95.12 219 TRP A O 1
ATOM 1752 N N . LEU A 1 220 ? -18.434 -5.828 8.533 1.00 93.12 220 LEU A N 1
ATOM 1753 C CA . LEU A 1 220 ? -19.852 -5.593 8.232 1.00 93.12 220 LEU A CA 1
ATOM 1754 C C . LEU A 1 220 ? -20.246 -6.168 6.864 1.00 93.12 220 LEU A C 1
ATOM 1756 O O . LEU A 1 220 ? -21.222 -6.907 6.769 1.00 93.12 220 LEU A O 1
ATOM 1760 N N . PHE A 1 221 ? -19.477 -5.877 5.811 1.00 89.50 221 PHE A N 1
ATOM 1761 C CA . PHE A 1 221 ? -19.770 -6.394 4.470 1.00 89.50 221 PHE A CA 1
ATOM 1762 C C . PHE A 1 221 ? -19.566 -7.906 4.342 1.00 89.50 221 PHE A C 1
ATOM 1764 O O . PHE A 1 221 ? -20.226 -8.546 3.525 1.00 89.50 221 PHE A O 1
ATOM 1771 N N . ALA A 1 222 ? -18.668 -8.486 5.138 1.00 90.44 222 ALA A N 1
ATOM 1772 C CA . ALA A 1 222 ? -18.464 -9.929 5.193 1.00 90.44 222 ALA A CA 1
ATOM 1773 C C . ALA A 1 222 ? -19.516 -10.668 6.039 1.00 90.44 222 ALA A C 1
ATOM 1775 O O . ALA A 1 222 ? -19.714 -11.872 5.869 1.00 90.44 222 ALA A O 1
ATOM 1776 N N . GLU A 1 223 ? -20.138 -9.986 6.996 1.00 91.75 223 GLU A N 1
ATOM 1777 C CA . GLU A 1 223 ? -21.182 -10.521 7.876 1.00 91.75 223 GLU A CA 1
ATOM 1778 C C . GLU A 1 223 ? -22.567 -10.400 7.250 1.00 91.75 223 GLU A C 1
ATOM 1780 O O . GLU A 1 223 ? -23.387 -11.305 7.391 1.00 91.75 223 GLU A O 1
ATOM 1785 N N . TYR A 1 224 ? -22.789 -9.319 6.503 1.00 87.00 224 TYR A N 1
ATOM 1786 C CA . TYR A 1 224 ? -24.014 -9.033 5.771 1.00 87.00 224 TYR A CA 1
ATOM 1787 C C . TYR A 1 224 ? -23.662 -8.782 4.300 1.00 87.00 224 TYR A C 1
ATOM 1789 O O . TYR A 1 224 ? -23.595 -7.624 3.869 1.00 87.00 224 TYR A O 1
ATOM 1797 N N . PRO A 1 225 ? -23.403 -9.852 3.519 1.00 75.25 225 PRO A N 1
ATOM 1798 C CA . PRO A 1 225 ? -23.199 -9.734 2.082 1.00 75.25 225 PRO A CA 1
ATOM 1799 C C . PRO A 1 225 ? -24.361 -8.966 1.455 1.00 75.25 225 PRO A C 1
ATOM 1801 O O . PRO A 1 225 ? -25.500 -9.102 1.902 1.00 75.25 225 PRO A O 1
ATOM 1804 N N . ARG A 1 226 ? -24.076 -8.147 0.436 1.00 64.94 226 ARG A N 1
ATOM 1805 C CA . ARG A 1 226 ? -25.096 -7.332 -0.237 1.00 64.94 226 ARG A CA 1
ATOM 1806 C C . ARG A 1 226 ? -26.241 -8.227 -0.710 1.00 64.94 226 ARG A C 1
ATOM 1808 O O . ARG A 1 226 ? -26.086 -8.942 -1.696 1.00 64.94 226 ARG A O 1
ATOM 1815 N N . ASP A 1 227 ? -27.378 -8.147 -0.036 1.00 54.78 227 ASP A N 1
ATOM 1816 C CA . ASP A 1 227 ? -28.623 -8.639 -0.596 1.00 54.78 227 ASP A CA 1
ATOM 1817 C C . ASP A 1 227 ? -29.145 -7.584 -1.579 1.00 54.78 227 ASP A C 1
ATOM 1819 O O . ASP A 1 227 ? -28.986 -6.382 -1.362 1.00 54.78 227 ASP A O 1
ATOM 1823 N N . THR A 1 228 ? -29.746 -8.010 -2.684 1.00 51.53 228 THR A N 1
ATOM 1824 C CA . THR A 1 228 ? -30.168 -7.124 -3.793 1.00 51.53 228 THR A CA 1
ATOM 1825 C C . THR A 1 228 ? -31.392 -6.254 -3.461 1.00 51.53 228 THR A C 1
ATOM 1827 O O . THR A 1 228 ? -31.964 -5.614 -4.341 1.00 51.53 228 THR A O 1
ATOM 1830 N N . SER A 1 229 ? -31.795 -6.190 -2.188 1.00 50.81 229 SER A N 1
ATOM 1831 C CA . SER A 1 229 ? -32.961 -5.443 -1.718 1.00 50.81 229 SER A CA 1
ATOM 1832 C C . SER A 1 229 ? -32.603 -4.063 -1.150 1.00 50.81 229 SER A C 1
ATOM 1834 O O . SER A 1 229 ? -31.461 -3.772 -0.794 1.00 50.81 229 SER A O 1
ATOM 1836 N N . ALA A 1 230 ? -33.615 -3.199 -1.023 1.00 44.59 230 ALA A N 1
ATOM 1837 C CA . ALA A 1 230 ? -33.517 -1.820 -0.529 1.00 44.59 230 ALA A CA 1
ATOM 1838 C C . ALA A 1 230 ? -32.936 -1.665 0.900 1.00 44.59 230 ALA A C 1
ATOM 1840 O O . ALA A 1 230 ? -32.693 -0.542 1.342 1.00 44.59 230 ALA A O 1
ATOM 1841 N N . SER A 1 231 ? -32.678 -2.764 1.623 1.00 49.62 231 SER A N 1
ATOM 1842 C CA . SER A 1 231 ? -31.935 -2.755 2.891 1.00 49.62 231 SER A CA 1
ATOM 1843 C C . SER A 1 231 ? -30.428 -2.529 2.703 1.00 49.62 231 SER A C 1
ATOM 1845 O O . SER A 1 231 ? -29.772 -2.075 3.641 1.00 49.62 231 SER A O 1
ATOM 1847 N N . ALA A 1 232 ? -29.889 -2.748 1.494 1.00 51.28 232 ALA A N 1
ATOM 1848 C CA . ALA A 1 232 ? -28.483 -2.523 1.161 1.00 51.28 232 ALA A CA 1
ATOM 1849 C C . ALA A 1 232 ? -28.036 -1.086 1.471 1.00 51.28 232 ALA A C 1
ATOM 1851 O O . ALA A 1 232 ? -26.949 -0.873 2.007 1.00 51.28 232 ALA A O 1
ATOM 1852 N N . THR A 1 233 ? -28.894 -0.094 1.221 1.00 52.91 233 THR A N 1
ATOM 1853 C CA . THR A 1 233 ? -28.605 1.328 1.461 1.00 52.91 233 THR A CA 1
ATOM 1854 C C . THR A 1 233 ? -28.373 1.634 2.944 1.00 52.91 233 THR A C 1
ATOM 1856 O O . THR A 1 233 ? -27.551 2.483 3.274 1.00 52.91 233 THR A O 1
ATOM 1859 N N . ALA A 1 234 ? -29.039 0.909 3.854 1.00 57.69 234 ALA A N 1
ATOM 1860 C CA . ALA A 1 234 ? -28.875 1.087 5.298 1.00 57.69 234 ALA A CA 1
ATOM 1861 C C . ALA A 1 234 ? -27.557 0.497 5.835 1.00 57.69 234 ALA A C 1
ATOM 1863 O O . ALA A 1 234 ? -27.115 0.886 6.917 1.00 57.69 234 ALA A O 1
ATOM 1864 N N . THR A 1 235 ? -26.939 -0.430 5.096 1.00 61.94 235 THR A N 1
ATOM 1865 C CA . THR A 1 235 ? -25.656 -1.066 5.431 1.00 61.94 235 THR A CA 1
ATOM 1866 C C . THR A 1 235 ? -24.467 -0.247 4.915 1.00 61.94 235 THR A C 1
ATOM 1868 O O . THR A 1 235 ? -23.437 -0.194 5.581 1.00 61.94 235 THR A O 1
ATOM 1871 N N . PHE A 1 236 ? -24.614 0.442 3.773 1.00 63.53 236 PHE A N 1
ATOM 1872 C CA . PHE A 1 236 ? -23.550 1.264 3.168 1.00 63.53 236 PHE A CA 1
ATOM 1873 C C . PHE A 1 236 ? -23.172 2.504 3.978 1.00 63.53 236 PHE A C 1
ATOM 1875 O O . PHE A 1 236 ? -22.041 2.972 3.885 1.00 63.53 236 PHE A O 1
ATOM 1882 N N . ASP A 1 237 ? -24.093 3.018 4.791 1.00 78.19 237 ASP A N 1
ATOM 1883 C CA . ASP A 1 237 ? -23.916 4.310 5.457 1.00 78.19 237 ASP A CA 1
ATOM 1884 C C . ASP A 1 237 ? -23.469 4.207 6.925 1.00 78.19 237 ASP A C 1
ATOM 1886 O O . ASP A 1 237 ? -23.396 5.200 7.645 1.00 78.19 237 ASP A O 1
ATOM 1890 N N . VAL A 1 238 ? -23.174 2.994 7.406 1.00 90.25 238 VAL A N 1
ATOM 1891 C CA . VAL A 1 238 ? -22.926 2.758 8.835 1.00 90.25 238 VAL A CA 1
ATOM 1892 C C . VAL A 1 238 ? -21.636 3.421 9.305 1.00 90.25 238 VAL A C 1
ATOM 1894 O O . VAL A 1 238 ? -21.638 4.187 10.273 1.00 90.25 238 VAL A O 1
ATOM 1897 N N . TYR A 1 239 ? -20.525 3.121 8.631 1.00 92.31 239 TYR A N 1
ATOM 1898 C CA . TYR A 1 239 ? -19.226 3.628 9.045 1.00 92.31 239 TYR A CA 1
ATOM 1899 C C . TYR A 1 239 ? -18.888 4.941 8.373 1.00 92.31 239 TYR A C 1
ATOM 1901 O O . TYR A 1 239 ? -18.407 5.817 9.086 1.00 92.31 239 TYR A O 1
ATOM 1909 N N . TYR A 1 240 ? -19.102 5.103 7.063 1.00 89.19 240 TYR A N 1
ATOM 1910 C CA . TYR A 1 240 ? -18.534 6.233 6.320 1.00 89.19 240 TYR A CA 1
ATOM 1911 C C . TYR A 1 240 ? -19.450 7.408 6.032 1.00 89.19 240 TYR A C 1
ATOM 1913 O O . TYR A 1 240 ? -18.914 8.515 5.945 1.00 89.19 240 TYR A O 1
ATOM 1921 N N . GLY A 1 241 ? -20.764 7.230 5.965 1.00 82.00 241 GLY A N 1
ATOM 1922 C CA . GLY A 1 241 ? -21.649 8.375 5.805 1.00 82.00 241 GLY A CA 1
ATOM 1923 C C . GLY A 1 241 ? -22.602 8.600 6.974 1.00 82.00 241 GLY A C 1
ATOM 1924 O O . GLY A 1 241 ? -22.308 8.285 8.137 1.00 82.00 241 GLY A O 1
ATOM 1925 N N . GLY A 1 242 ? -23.641 9.374 6.685 1.00 80.75 242 GLY A N 1
ATOM 1926 C CA . GLY A 1 242 ? -24.224 10.314 7.634 1.00 80.75 242 GLY A CA 1
ATOM 1927 C C . GLY A 1 242 ? -23.214 11.362 8.136 1.00 80.75 242 GLY A C 1
ATOM 1928 O O . GLY A 1 242 ? -22.060 11.429 7.709 1.00 80.75 242 GLY A O 1
ATOM 1929 N N . GLN A 1 243 ? -23.651 12.205 9.073 1.00 80.25 243 GLN A N 1
ATOM 1930 C CA . GLN A 1 243 ? -22.798 13.205 9.726 1.00 80.25 243 GLN A CA 1
ATOM 1931 C C . GLN A 1 243 ? -22.521 12.830 11.183 1.00 80.25 243 GLN A C 1
ATOM 1933 O O . GLN A 1 243 ? -23.335 12.180 11.839 1.00 80.25 243 GLN A O 1
ATOM 1938 N N . ALA A 1 244 ? -21.364 13.254 11.698 1.00 85.69 244 ALA A N 1
ATOM 1939 C CA . ALA A 1 244 ? -21.091 13.181 13.128 1.00 85.69 244 ALA A CA 1
ATOM 1940 C C . ALA A 1 244 ? -22.109 14.049 13.881 1.00 85.69 244 ALA A C 1
ATOM 1942 O O . ALA A 1 244 ? -22.287 15.224 13.564 1.00 85.69 244 ALA A O 1
ATOM 1943 N N . THR A 1 245 ? -22.771 13.471 14.878 1.00 86.25 245 THR A N 1
ATOM 1944 C CA . THR A 1 245 ? -23.823 14.147 15.648 1.00 86.25 245 THR A CA 1
ATOM 1945 C C . THR A 1 245 ? -23.260 14.967 16.800 1.00 86.25 245 THR A C 1
ATOM 1947 O O . THR A 1 245 ? -23.904 15.899 17.279 1.00 86.25 245 THR A O 1
ATOM 1950 N N . LYS A 1 246 ? -22.047 14.642 17.256 1.00 91.50 246 LYS A N 1
ATOM 1951 C CA . LYS A 1 246 ? -21.362 15.353 18.334 1.00 91.50 246 LYS A CA 1
ATOM 1952 C C . LYS A 1 246 ? -19.853 15.325 18.151 1.00 91.50 246 LYS A C 1
ATOM 1954 O O . LYS A 1 246 ? -19.277 14.410 17.570 1.00 91.50 246 LYS A O 1
ATOM 1959 N N . ARG A 1 247 ? -19.206 16.329 18.733 1.00 91.88 247 ARG A N 1
ATOM 1960 C CA . ARG A 1 247 ? -17.753 16.421 18.844 1.00 91.88 247 ARG A CA 1
ATOM 1961 C C . ARG A 1 247 ? -17.374 16.316 20.312 1.00 91.88 247 ARG A C 1
ATOM 1963 O O . ARG A 1 247 ? -17.716 17.211 21.079 1.00 91.88 247 ARG A O 1
ATOM 1970 N N . TYR A 1 248 ? -16.653 15.264 20.686 1.00 92.62 248 TYR A N 1
ATOM 1971 C CA . TYR A 1 248 ? -16.066 15.141 22.022 1.00 92.62 248 TYR A CA 1
ATOM 1972 C C . TYR A 1 248 ? -14.992 16.204 22.217 1.00 92.62 248 TYR A C 1
ATOM 1974 O O . TYR A 1 248 ? -14.046 16.276 21.421 1.00 92.62 248 TYR A O 1
ATOM 1982 N N . ARG A 1 249 ? -15.169 17.042 23.239 1.00 86.69 249 ARG A N 1
ATOM 1983 C CA . ARG A 1 249 ? -14.341 18.223 23.512 1.00 86.69 249 ARG A CA 1
ATOM 1984 C C . ARG A 1 249 ? -13.270 17.943 24.554 1.00 86.69 249 ARG A C 1
ATOM 1986 O O . ARG A 1 249 ? -12.220 18.571 24.497 1.00 86.69 249 ARG A O 1
ATOM 1993 N N . SER A 1 250 ? -13.506 16.994 25.457 1.00 89.50 250 SER A N 1
ATOM 1994 C CA . SER A 1 250 ? -12.546 16.636 26.502 1.00 89.50 250 SER A CA 1
ATOM 1995 C C . SER A 1 250 ? -11.877 15.278 26.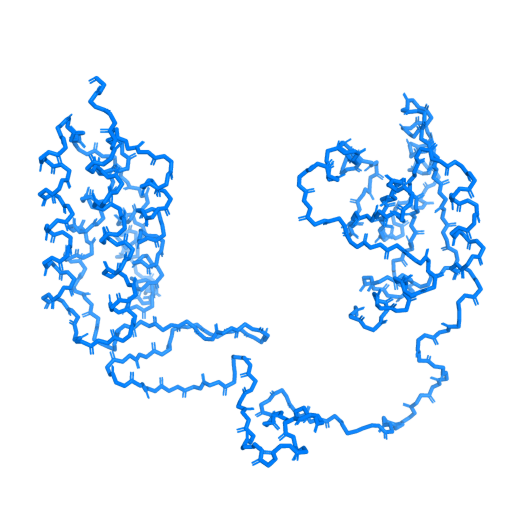242 1.00 89.50 250 SER A C 1
ATOM 1997 O O . SER A 1 250 ? -12.491 14.382 25.649 1.00 89.50 250 SER A O 1
ATOM 1999 N N . PRO A 1 251 ? -10.629 15.075 26.706 1.00 90.31 251 PRO A N 1
ATOM 2000 C CA . PRO A 1 251 ? -10.004 13.756 26.709 1.00 90.31 251 PRO A CA 1
ATOM 2001 C C . PRO A 1 251 ? -10.850 12.706 27.440 1.00 90.31 251 PRO A C 1
ATOM 2003 O O . PRO A 1 251 ? -10.933 11.570 26.988 1.00 90.31 251 PRO A O 1
ATOM 2006 N N . GLN A 1 252 ? -11.531 13.076 28.527 1.00 93.06 252 GLN A N 1
ATOM 2007 C CA . GLN A 1 252 ? -12.389 12.180 29.306 1.00 93.06 252 GLN A CA 1
ATOM 2008 C C . GLN A 1 252 ? -13.569 11.656 28.478 1.00 93.06 252 GLN A C 1
ATOM 2010 O O . GLN A 1 252 ? -13.846 10.458 28.491 1.00 93.06 252 GLN A O 1
ATOM 2015 N N . GLU A 1 253 ? -14.228 12.523 27.706 1.00 93.81 253 GLU A N 1
ATOM 2016 C CA . GLU A 1 253 ? -15.312 12.128 26.800 1.00 93.81 253 GLU A CA 1
ATOM 2017 C C . GLU A 1 253 ? -14.828 11.175 25.702 1.00 93.81 253 GLU A C 1
ATOM 2019 O O . GLU A 1 253 ? -15.502 10.189 25.392 1.00 93.81 253 GLU A O 1
ATOM 2024 N N . GLN A 1 254 ? -13.648 11.445 25.135 1.00 93.94 254 GLN A N 1
ATOM 2025 C CA . GLN A 1 254 ? -13.038 10.581 24.124 1.00 93.94 254 GLN A CA 1
ATOM 2026 C C . GLN A 1 254 ? -12.672 9.211 24.699 1.00 93.94 254 GLN A C 1
ATOM 2028 O O . GLN A 1 254 ? -12.950 8.190 24.075 1.00 93.94 254 GLN A O 1
ATOM 2033 N N . LEU A 1 255 ? -12.082 9.170 25.897 1.00 94.75 255 LEU A N 1
ATOM 2034 C CA . LEU A 1 255 ? -11.763 7.920 26.587 1.00 94.75 255 LEU A CA 1
ATOM 2035 C C . LEU A 1 255 ? -13.035 7.113 26.871 1.00 94.75 255 LEU A C 1
ATOM 2037 O O . LEU A 1 255 ? -13.076 5.927 26.560 1.00 94.75 255 LEU A O 1
ATOM 2041 N N . ALA A 1 256 ? -14.102 7.762 27.342 1.00 95.75 256 ALA A N 1
ATOM 2042 C CA . ALA A 1 256 ? -15.386 7.105 27.562 1.00 95.75 256 ALA A CA 1
ATOM 2043 C C . ALA A 1 256 ? -15.996 6.548 26.260 1.00 95.75 256 ALA A C 1
ATOM 2045 O O . ALA A 1 256 ? -16.612 5.484 26.274 1.00 95.75 256 ALA A O 1
ATOM 2046 N N . ALA A 1 257 ? -15.831 7.240 25.128 1.00 95.94 257 ALA A N 1
ATOM 2047 C CA . ALA A 1 257 ? -16.247 6.741 23.814 1.00 95.94 257 ALA A CA 1
ATOM 2048 C C . ALA A 1 257 ? -15.457 5.497 23.383 1.00 95.94 257 ALA A C 1
ATOM 2050 O O . ALA A 1 257 ? -16.048 4.511 22.942 1.00 95.94 257 ALA A O 1
ATOM 2051 N N . LEU A 1 258 ? -14.135 5.503 23.572 1.00 96.25 258 LEU A N 1
ATOM 2052 C CA . LEU A 1 258 ? -13.284 4.339 23.304 1.00 96.25 258 LEU A CA 1
ATOM 2053 C C . LEU A 1 258 ? -13.659 3.142 24.184 1.00 96.25 258 LEU A C 1
ATOM 205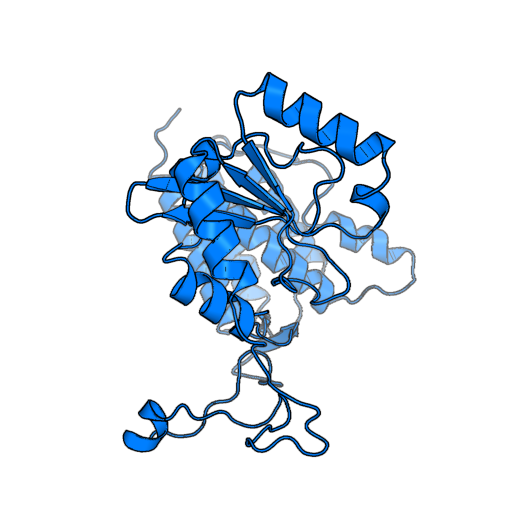5 O O . LEU A 1 258 ? -13.732 2.020 23.683 1.00 96.25 258 LEU A O 1
ATOM 2059 N N . ASP A 1 259 ? -13.954 3.382 25.462 1.00 96.56 259 ASP A N 1
ATOM 2060 C CA . ASP A 1 259 ? -14.359 2.340 26.406 1.00 96.56 259 ASP A CA 1
ATOM 2061 C C . ASP A 1 259 ? -15.739 1.748 26.024 1.00 96.56 259 ASP A C 1
ATOM 2063 O O . ASP A 1 259 ? -15.935 0.530 26.106 1.00 96.56 259 ASP A O 1
ATOM 2067 N N . ARG A 1 260 ? -16.674 2.563 25.501 1.00 97.31 260 ARG A N 1
ATOM 2068 C CA . ARG A 1 260 ? -17.945 2.075 24.920 1.00 97.31 260 ARG A CA 1
ATOM 2069 C C . ARG A 1 260 ? -17.717 1.199 23.689 1.00 97.31 260 ARG A C 1
ATOM 2071 O O . ARG A 1 260 ? -18.283 0.110 23.620 1.00 97.31 260 ARG A O 1
ATOM 2078 N N . ILE A 1 261 ? -16.865 1.630 22.754 1.00 97.81 261 ILE A N 1
ATOM 2079 C CA . ILE A 1 261 ? -16.518 0.836 21.562 1.00 97.81 261 ILE A CA 1
ATOM 2080 C C . ILE A 1 261 ? -15.930 -0.516 21.979 1.00 97.81 261 ILE A C 1
ATOM 2082 O O . ILE A 1 261 ? -16.377 -1.561 21.509 1.00 97.81 261 ILE A O 1
ATOM 2086 N N . GLN A 1 262 ? -14.954 -0.507 22.889 1.00 97.88 262 GLN A N 1
ATOM 2087 C CA . GLN A 1 262 ? -14.333 -1.724 23.405 1.00 97.88 262 GLN A CA 1
ATOM 2088 C C . GLN A 1 262 ? -15.366 -2.663 24.044 1.00 97.88 262 GLN A C 1
ATOM 2090 O O . GLN A 1 262 ? -15.342 -3.864 23.775 1.00 97.88 262 GLN A O 1
ATOM 2095 N N . SER A 1 263 ? -16.284 -2.125 24.847 1.00 97.88 263 SER A N 1
ATOM 2096 C CA . SER A 1 263 ? -17.324 -2.914 25.517 1.00 97.88 263 SER A CA 1
ATOM 2097 C C . SER A 1 263 ? -18.265 -3.587 24.516 1.00 97.88 263 SER A C 1
ATOM 2099 O O . SER A 1 263 ? -18.530 -4.782 24.632 1.00 97.88 263 SER A O 1
ATOM 2101 N N . VAL A 1 264 ? -18.715 -2.857 23.489 1.00 98.06 264 VAL A N 1
ATOM 2102 C CA . VAL A 1 264 ? -19.581 -3.407 22.433 1.00 98.06 264 VAL A CA 1
ATOM 2103 C C . VAL A 1 264 ? -18.863 -4.500 21.639 1.00 98.06 264 VAL A C 1
ATOM 2105 O O . VAL A 1 264 ? -19.470 -5.531 21.354 1.00 98.06 264 VAL A O 1
ATOM 2108 N N . LEU A 1 265 ? -17.575 -4.328 21.323 1.00 97.75 265 LEU A N 1
ATOM 2109 C CA . LEU A 1 265 ? -16.790 -5.347 20.614 1.00 97.75 265 LEU A CA 1
ATOM 2110 C C . LEU A 1 265 ? -16.637 -6.636 21.428 1.00 97.75 265 LEU A C 1
ATOM 2112 O O . LEU A 1 265 ? -16.843 -7.718 20.886 1.00 97.75 265 LEU A O 1
ATOM 2116 N N . ILE A 1 266 ? -16.304 -6.523 22.717 1.00 97.69 266 ILE A N 1
ATOM 2117 C CA . ILE A 1 266 ? -16.150 -7.676 23.620 1.00 97.69 266 ILE A CA 1
ATOM 2118 C C . ILE A 1 266 ? -17.486 -8.402 23.817 1.00 97.69 266 ILE A C 1
ATOM 2120 O O . ILE A 1 266 ? -17.511 -9.625 23.888 1.00 97.69 266 ILE A O 1
ATOM 2124 N N . ALA A 1 267 ? -18.596 -7.664 23.889 1.00 97.31 267 ALA A N 1
ATOM 2125 C CA . ALA A 1 267 ? -19.923 -8.256 24.033 1.00 97.31 267 ALA A CA 1
ATOM 2126 C C . ALA A 1 267 ? -20.425 -8.921 22.739 1.00 97.31 267 ALA A C 1
ATOM 2128 O O . ALA A 1 267 ? -21.167 -9.900 22.798 1.00 97.31 267 ALA A O 1
ATOM 2129 N N . SER A 1 268 ? -20.044 -8.388 21.575 1.00 96.69 268 SER A N 1
ATOM 2130 C CA . SER A 1 268 ? -20.555 -8.855 20.279 1.00 96.69 268 SER A CA 1
ATOM 2131 C C . SER A 1 268 ? -19.776 -10.042 19.720 1.00 96.69 268 SER A C 1
ATOM 2133 O O . SER A 1 268 ? -20.365 -10.904 19.068 1.00 96.69 268 SER A O 1
ATOM 2135 N N . TYR A 1 269 ? -18.468 -10.105 19.977 1.00 96.69 269 TYR A N 1
ATOM 2136 C CA . TYR A 1 269 ? -17.586 -11.096 19.372 1.00 96.69 269 TYR A CA 1
ATOM 2137 C C . TYR A 1 269 ? -16.966 -12.045 20.402 1.00 96.69 269 TYR A C 1
ATOM 2139 O O . TYR A 1 269 ? -16.512 -11.601 21.457 1.00 96.69 269 TYR A O 1
ATOM 2147 N N . PRO A 1 270 ? -16.861 -13.349 20.089 1.00 94.62 270 PRO A N 1
ATOM 2148 C CA . PRO A 1 270 ? -16.081 -14.273 20.899 1.00 94.62 270 PRO A CA 1
ATOM 2149 C C . PRO A 1 270 ? -14.588 -13.915 20.874 1.00 94.62 270 PRO A C 1
ATOM 2151 O O . PRO A 1 270 ? -14.074 -13.307 19.926 1.00 94.62 270 PRO A O 1
ATOM 2154 N N . GLU A 1 271 ? -13.872 -14.350 21.914 1.00 95.25 271 GLU A N 1
ATOM 2155 C CA . GLU A 1 271 ? -12.416 -14.219 21.994 1.00 95.25 271 GLU A CA 1
ATOM 2156 C C . GLU A 1 271 ? -11.772 -14.851 20.752 1.00 95.25 271 GLU A C 1
ATOM 2158 O O . GLU A 1 271 ? -11.974 -16.032 20.458 1.00 95.25 271 GLU A O 1
ATOM 2163 N N . SER A 1 272 ? -11.034 -14.034 20.001 1.00 95.31 272 SER A N 1
ATOM 2164 C CA . SER A 1 272 ? -10.412 -14.413 18.738 1.00 95.31 272 SER A CA 1
ATOM 2165 C C . SER A 1 272 ? -9.223 -13.499 18.435 1.00 95.31 272 SER A C 1
ATOM 2167 O O . SER A 1 272 ? -9.108 -12.378 18.943 1.00 95.31 272 SER A O 1
ATOM 2169 N N . LYS A 1 273 ? -8.304 -13.952 17.572 1.00 94.25 273 LYS A N 1
ATOM 2170 C CA . LYS A 1 273 ? -7.158 -13.123 17.156 1.00 94.25 273 LYS A CA 1
ATOM 2171 C C . LYS A 1 273 ? -7.581 -11.786 16.513 1.00 94.25 273 LYS A C 1
ATOM 2173 O O . LYS A 1 273 ? -6.992 -10.779 16.912 1.00 94.25 273 LYS A O 1
ATOM 2178 N N . PRO A 1 274 ? -8.552 -11.741 15.577 1.00 95.69 274 PRO A N 1
ATOM 2179 C CA . PRO A 1 274 ? -9.010 -10.482 14.986 1.00 95.69 274 PRO A CA 1
ATOM 2180 C C . PRO A 1 274 ? -9.529 -9.494 16.034 1.00 95.69 274 PRO A C 1
ATOM 2182 O O . PRO A 1 274 ? -9.126 -8.331 16.026 1.00 95.69 274 PRO A O 1
ATOM 2185 N N . LEU A 1 275 ? -10.326 -9.967 17.002 1.00 97.00 275 LEU A N 1
ATOM 2186 C CA . LEU A 1 275 ? -10.809 -9.132 18.103 1.00 97.00 275 LEU A CA 1
ATOM 2187 C C . LEU A 1 275 ? -9.646 -8.577 18.938 1.00 97.00 275 LEU A C 1
ATOM 2189 O O . LEU A 1 275 ? -9.579 -7.372 19.171 1.00 97.00 275 LEU A O 1
ATOM 2193 N N . ARG A 1 276 ? -8.677 -9.412 19.340 1.00 96.81 276 ARG A N 1
ATOM 2194 C CA . ARG A 1 276 ? -7.498 -8.941 20.094 1.00 96.81 276 ARG A CA 1
ATOM 2195 C C . ARG A 1 276 ? -6.702 -7.883 19.338 1.00 96.81 276 ARG A C 1
ATOM 2197 O O . ARG A 1 276 ? -6.222 -6.928 19.948 1.00 96.81 276 ARG A O 1
ATOM 2204 N N . ASP A 1 277 ? -6.520 -8.058 18.034 1.00 95.62 277 ASP A N 1
ATOM 2205 C CA . ASP A 1 277 ? -5.771 -7.105 17.217 1.00 95.62 277 ASP A CA 1
ATOM 2206 C C . ASP A 1 277 ? -6.532 -5.771 17.083 1.00 95.62 277 ASP A C 1
ATOM 2208 O O . ASP A 1 277 ? -5.904 -4.714 17.180 1.00 95.62 277 ASP A O 1
ATOM 2212 N N . MET A 1 278 ? -7.868 -5.804 16.988 1.00 96.19 278 MET A N 1
ATOM 2213 C CA . MET A 1 278 ? -8.733 -4.616 17.040 1.00 96.19 278 MET A CA 1
ATOM 2214 C C . MET A 1 278 ? -8.609 -3.879 18.383 1.00 96.19 278 MET A C 1
ATOM 2216 O O . MET A 1 278 ? -8.336 -2.676 18.421 1.00 96.19 278 MET A O 1
ATOM 2220 N N . LEU A 1 279 ? -8.711 -4.610 19.497 1.00 97.12 279 LEU A N 1
ATOM 2221 C CA . LEU A 1 279 ? -8.581 -4.061 20.851 1.00 97.12 279 LEU A CA 1
ATOM 2222 C C . LEU A 1 279 ? -7.204 -3.418 21.086 1.00 97.12 279 LEU A C 1
ATOM 2224 O O . LEU A 1 279 ? -7.109 -2.374 21.727 1.00 97.12 279 LEU A O 1
ATOM 2228 N N . LYS A 1 280 ? -6.129 -3.963 20.503 1.00 96.69 280 LYS A N 1
ATOM 2229 C CA . LYS A 1 280 ? -4.795 -3.335 20.544 1.00 96.69 280 LYS A CA 1
ATOM 2230 C C . LYS A 1 280 ? -4.741 -1.997 19.802 1.00 96.69 280 LYS A C 1
ATOM 2232 O O . LYS A 1 280 ? -4.033 -1.089 20.251 1.00 96.69 280 LYS A O 1
ATOM 2237 N N . GLN A 1 281 ? -5.451 -1.848 18.678 1.00 95.44 281 GLN A N 1
ATOM 2238 C CA . GLN A 1 281 ? -5.528 -0.555 17.985 1.00 95.44 281 GLN A CA 1
ATOM 2239 C C . GLN A 1 281 ? -6.287 0.472 18.833 1.00 95.44 281 GLN A C 1
ATOM 2241 O O . GLN A 1 281 ? -5.816 1.602 18.954 1.00 95.44 281 GLN A O 1
ATOM 2246 N N . LEU A 1 282 ? -7.388 0.070 19.477 1.00 95.12 282 LEU A N 1
ATOM 2247 C CA . LEU A 1 282 ? -8.142 0.926 20.400 1.00 95.12 282 LEU A CA 1
ATOM 2248 C C . LEU A 1 282 ? -7.311 1.335 21.618 1.00 95.12 282 LEU A C 1
ATOM 2250 O O . LEU A 1 282 ? -7.248 2.518 21.938 1.00 95.12 282 LEU A O 1
ATOM 2254 N N . ALA A 1 283 ? -6.583 0.402 22.235 1.00 94.69 283 ALA A N 1
ATOM 2255 C CA . ALA A 1 283 ? -5.661 0.712 23.327 1.00 94.69 283 ALA A CA 1
ATOM 2256 C C . ALA A 1 283 ? -4.569 1.706 22.890 1.00 94.69 283 ALA A C 1
ATOM 2258 O O . ALA A 1 283 ? -4.228 2.632 23.625 1.00 94.69 283 ALA A O 1
ATOM 2259 N N . SER A 1 284 ? -4.058 1.568 21.661 1.00 92.75 284 SER A N 1
ATOM 2260 C CA . SER A 1 284 ? -3.098 2.523 21.090 1.00 92.75 284 SER A CA 1
ATOM 2261 C C . SER A 1 284 ? -3.716 3.910 20.879 1.00 92.75 284 SER A C 1
ATOM 2263 O O . SER A 1 284 ? -3.063 4.914 21.161 1.00 92.75 284 SER A O 1
ATOM 2265 N N . ALA A 1 285 ? -4.963 3.981 20.402 1.00 92.12 285 ALA A N 1
ATOM 2266 C CA . ALA A 1 285 ? -5.697 5.239 20.257 1.00 92.12 285 ALA A CA 1
ATOM 2267 C C . ALA A 1 285 ? -5.941 5.901 21.624 1.00 92.12 285 ALA A C 1
ATOM 2269 O O . ALA A 1 285 ? -5.690 7.092 21.779 1.00 92.12 285 ALA A O 1
ATOM 2270 N N . ARG A 1 286 ? -6.305 5.110 22.640 1.00 92.56 286 ARG A N 1
ATOM 2271 C CA . ARG A 1 286 ? -6.479 5.548 24.033 1.00 92.56 286 ARG A CA 1
ATOM 2272 C C . ARG A 1 286 ? -5.212 6.204 24.585 1.00 92.56 286 ARG A C 1
ATOM 2274 O O . ARG A 1 286 ? -5.266 7.309 25.116 1.00 92.56 286 ARG A O 1
ATOM 2281 N N . LEU A 1 287 ? -4.055 5.561 24.401 1.00 90.62 287 LEU A N 1
ATOM 2282 C CA . LEU A 1 287 ? -2.755 6.123 24.790 1.00 90.62 287 LEU A CA 1
ATOM 2283 C C . LEU A 1 287 ? -2.438 7.430 24.050 1.00 90.62 287 LEU A C 1
ATOM 2285 O O . LEU A 1 287 ? -1.844 8.335 24.632 1.00 90.62 287 LEU A O 1
ATOM 2289 N N . ALA A 1 288 ? -2.830 7.542 22.779 1.00 87.94 288 ALA A N 1
ATOM 2290 C CA . ALA A 1 288 ? -2.633 8.754 21.990 1.00 87.94 288 ALA A CA 1
ATOM 2291 C C . ALA A 1 288 ? -3.526 9.918 22.455 1.00 87.94 288 ALA A C 1
ATOM 2293 O O . ALA A 1 288 ? -3.081 11.062 22.399 1.00 87.94 288 ALA A O 1
ATOM 2294 N N . THR A 1 289 ? -4.738 9.639 22.948 1.00 85.56 289 THR A N 1
ATOM 2295 C CA . THR A 1 289 ? -5.631 10.638 23.559 1.00 85.56 289 THR A CA 1
ATOM 2296 C C . THR A 1 289 ? -5.061 11.177 24.870 1.00 85.56 289 THR A C 1
ATOM 2298 O O . THR A 1 289 ? -5.089 12.382 25.087 1.00 85.56 289 THR A O 1
ATOM 2301 N N . VAL A 1 290 ? -4.478 10.321 25.717 1.00 82.38 290 VAL A N 1
ATOM 2302 C CA . VAL A 1 290 ? -3.845 10.751 26.984 1.00 82.38 290 VAL A CA 1
ATOM 2303 C C . VAL A 1 290 ? -2.604 11.617 26.742 1.00 82.38 290 VAL A C 1
ATOM 2305 O O . VAL A 1 290 ? -2.324 12.528 27.512 1.00 82.38 290 VAL A O 1
ATOM 2308 N N . LYS A 1 291 ? -1.851 11.342 25.672 1.00 72.56 291 LYS A N 1
ATOM 2309 C CA . LYS A 1 291 ? -0.629 12.083 25.315 1.00 72.56 291 LYS A CA 1
ATOM 2310 C C . LYS A 1 291 ? -0.885 13.372 24.529 1.00 72.56 291 LYS A C 1
ATOM 2312 O O . LYS A 1 291 ? 0.067 14.101 24.261 1.00 72.56 291 LYS A O 1
ATOM 2317 N N . ALA A 1 292 ? -2.120 13.632 24.103 1.00 64.12 292 ALA A N 1
ATOM 2318 C CA . ALA A 1 292 ? -2.440 14.848 23.371 1.00 64.12 292 ALA A CA 1
ATOM 2319 C C . ALA A 1 292 ? -2.376 16.049 24.335 1.00 64.12 292 ALA A C 1
ATOM 2321 O O . ALA A 1 292 ? -3.048 16.012 25.367 1.00 64.12 292 ALA A O 1
ATOM 2322 N N . PRO A 1 293 ? -1.594 17.104 24.041 1.00 53.22 293 PRO A N 1
ATOM 2323 C CA . PRO A 1 293 ? -1.627 18.312 24.855 1.00 53.22 293 PRO A CA 1
ATOM 2324 C C . PRO A 1 293 ? -3.041 18.898 24.815 1.00 53.22 293 PRO A C 1
A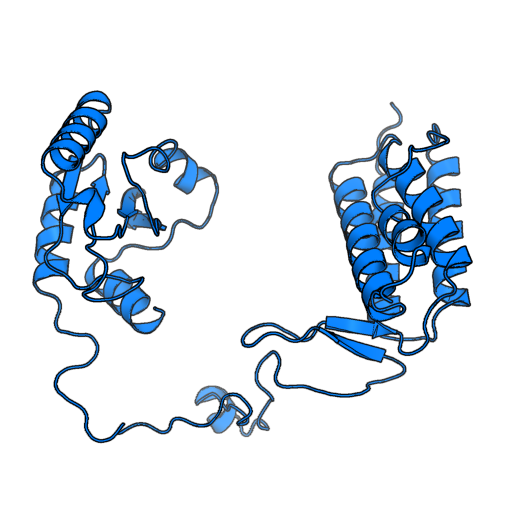TOM 2326 O O . PRO A 1 293 ? -3.656 18.953 23.745 1.00 53.22 293 PRO A O 1
ATOM 2329 N N . ALA A 1 294 ? -3.553 19.309 25.978 1.00 52.00 294 ALA A N 1
ATOM 2330 C CA . ALA A 1 294 ? -4.789 20.076 26.053 1.00 52.00 294 ALA A CA 1
ATOM 2331 C C . ALA A 1 294 ? -4.624 21.317 25.162 1.00 52.00 294 ALA A C 1
ATOM 2333 O O . ALA A 1 294 ? -3.681 22.086 25.347 1.00 52.00 294 ALA A O 1
ATOM 2334 N N . ARG A 1 295 ? -5.473 21.432 24.141 1.00 45.28 295 ARG A N 1
ATOM 2335 C CA . ARG A 1 295 ? -5.571 22.631 23.308 1.00 45.28 295 ARG A CA 1
ATOM 2336 C C . ARG A 1 295 ? -6.579 23.583 23.915 1.00 45.28 295 ARG A C 1
ATOM 2338 O O . ARG A 1 295 ? -7.634 23.075 24.355 1.00 45.28 295 ARG A O 1
#

Radius of gyration: 26.11 Å; chains: 1; bounding box: 59×52×63 Å

Foldseek 3Di:
DVLVVVLLCVLLVKDFDDDPVQVVQCPCVCVQQQFAPKTWIAHPVGWIKIKGWGFPVCVPPVNVVSNVVVQVVVLKDKDWAPALDDPGGPRTTIMMMGNDVVSVVVSRVSRNPDDPSDPDDCPDDPDDDDPLLDFDDDPVCVVVVHDTDGAAQNDADDDDQKHFQDGDRNHHTDIDGNFAFDVVLLLLLQLLLLQLCQEDFDPQLNVLSVVLLVVSLSSLCSRPPDDVDPCNVVSVDRRPDDHRPHHDQALVSNLVSLVVSLVSLPVGGDDDPVSVVSVVSSVSSNVRSVPDPRD

Secondary structure (DSSP, 8-state):
-HHHHHHHHHHH--EE--SHHHHHHTTTGGGSTT--S-EEEE-TTS-EEEEE---GGGGSHHHHHHHHHHHHTTT-EEEE-SS--SSSTTTS--EEEES-HHHHHHHHHHHHTPPPSS-S--SS--S-PPPTTSPB--HHHHHTTPPPBPPTT---SB-SSEEEEE--TTSPPEEEESSPPPHHHHHHHHHHHHHHHHS---HHHHHHHHHHHHHHHHHHHHHS---SSTTHHHHHTSSSSS--S----SHHHHHHHHHHHHHHHHHHS-S-HHHHHHHHHHHHHHHHHHTSPP-

Sequence (295 aa):
MAALTLQFAEATGLRPATNQRQWNLMNGLHHLPNNDHDSGWVSESGDWVHLDEPYDSAKRPSELQRRETWLADRGQHGAWIAWGGLYSPDQTRPHLTTANPSLLHQLKLTLEALPPVISGDWPHWPWVSGDYWAQFISPSRSAAGGKRKPRAGTTYGWSKNAIEYRSSVGFKSLWRPDRPMSLANHKLLGDELKNLGVSPTTNAGHSKLQRVRSELENWLFAEYPRDTSASATATFDVYYGGQATKRYRSPQEQLAALDRIQSVLIASYPESKPLRDMLKQLASARLATVKAPAR

Organism: NCBI:txid2571105